Protein AF-A0A525BZK4-F1 (afdb_monomer)

Sequence (214 aa):
MDRSIHAVQAMNLQVRAGAEAKEETQMGIHEVGRSLSNLAETIKDFAGTAQSISSITETIQSITDQTDLLALNASIQAVGAGEAGRGFAVVANEIKKLARESTDASEQVVQLVESVGRDTQKAVGEAQRSEESTQQLSNELARSLSQTFDGIGEAVAEVTEKMNSVVLATDEQNQAMGKNAMAVESIAAISRVLRDQADHLTDTMGDFILNGKS

Radius of gyration: 51.97 Å; Cα contacts (8 Å, |Δi|>4): 99; chains: 1; bounding box: 113×25×157 Å

pLDDT: mean 90.54, std 6.6, range [47.25, 96.75]

Nearest PDB structures (foldseek):
  3g6b-assembly1_A  TM=7.974E-01  e=6.718E-06  Thermotoga maritima
  8c5v-assembly1_I  TM=8.058E-01  e=9.853E-06  Escherichia coli
  3ja6-assembly1_H  TM=4.808E-01  e=1.627E-07  Escherichia coli
  6h2e-assembly1_P-2  TM=6.098E-01  e=1.022E-01  Aeromonas hydrophila subsp. hydrophila AL09-71
  5xg2-assembly1_A  TM=3.387E-01  e=4.260E-02  Pyrococcus yayanosii CH1

Structure (mmCIF, N/CA/C/O backbone):
data_AF-A0A525BZK4-F1
#
_entry.id   AF-A0A525BZK4-F1
#
loop_
_atom_site.group_PDB
_atom_site.id
_atom_site.type_symbol
_atom_site.label_atom_id
_atom_site.label_alt_id
_atom_site.label_comp_id
_atom_site.label_asym_id
_atom_site.label_entity_id
_atom_site.label_seq_id
_atom_site.pdbx_PDB_ins_code
_atom_site.Cartn_x
_atom_site.Cartn_y
_atom_site.Cartn_z
_atom_site.occupancy
_atom_site.B_iso_or_equiv
_atom_site.auth_seq_id
_atom_site.auth_comp_id
_atom_site.auth_asym_id
_atom_site.auth_atom_id
_atom_site.pdbx_PDB_model_num
ATOM 1 N N . MET A 1 1 ? 34.780 0.633 -32.915 1.00 60.03 1 MET A N 1
ATOM 2 C CA . MET A 1 1 ? 34.459 -0.792 -32.702 1.00 60.03 1 MET A CA 1
ATOM 3 C C . MET A 1 1 ? 34.315 -1.112 -31.218 1.00 60.03 1 MET A C 1
ATOM 5 O O . MET A 1 1 ? 33.238 -1.518 -30.815 1.00 60.03 1 MET A O 1
ATOM 9 N N . ASP A 1 2 ? 35.313 -0.805 -30.388 1.00 69.12 2 ASP A N 1
ATOM 10 C CA . ASP A 1 2 ? 35.265 -1.032 -28.931 1.00 69.12 2 ASP A CA 1
ATOM 11 C C . ASP A 1 2 ? 34.068 -0.352 -28.222 1.00 69.12 2 ASP A C 1
ATOM 13 O O . ASP A 1 2 ? 33.271 -0.987 -27.536 1.00 69.12 2 ASP A O 1
ATOM 17 N N . ARG A 1 3 ? 33.823 0.931 -28.524 1.00 74.81 3 ARG A N 1
ATOM 18 C CA . ARG A 1 3 ? 32.670 1.687 -27.987 1.00 74.81 3 ARG A CA 1
ATOM 19 C C . ARG A 1 3 ? 31.300 1.085 -28.323 1.00 74.81 3 ARG A C 1
ATOM 21 O O . ARG A 1 3 ? 30.361 1.234 -27.551 1.00 74.81 3 ARG A O 1
ATOM 28 N N . SER A 1 4 ? 31.184 0.429 -29.472 1.00 76.06 4 SER A N 1
ATOM 29 C CA . SER A 1 4 ? 29.939 -0.153 -29.977 1.00 76.06 4 SER A CA 1
ATOM 30 C C . SER A 1 4 ? 29.559 -1.429 -29.226 1.00 76.06 4 SER A C 1
ATOM 32 O O . SER A 1 4 ? 28.403 -1.605 -28.856 1.00 76.06 4 SER A O 1
ATOM 34 N N . ILE A 1 5 ? 30.548 -2.281 -28.948 1.00 76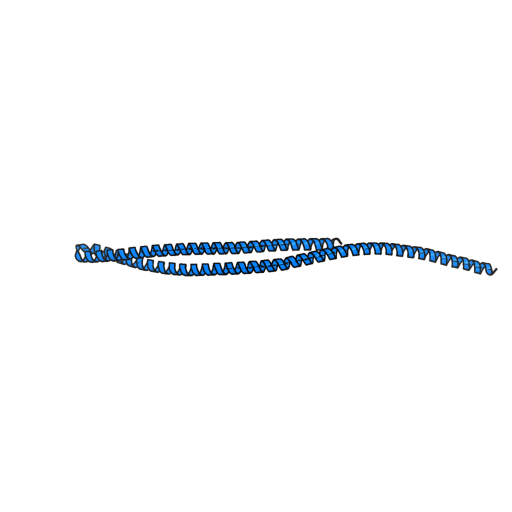.81 5 ILE A N 1
ATOM 35 C CA . ILE A 1 5 ? 30.381 -3.498 -28.145 1.00 76.81 5 ILE A CA 1
ATOM 36 C C . ILE A 1 5 ? 30.065 -3.125 -26.693 1.00 76.81 5 ILE A C 1
ATOM 38 O O . ILE A 1 5 ? 29.133 -3.673 -26.104 1.00 76.81 5 ILE A O 1
ATOM 42 N N . HIS A 1 6 ? 30.766 -2.129 -26.145 1.00 84.50 6 HIS A N 1
ATOM 43 C CA . HIS A 1 6 ? 30.482 -1.612 -24.808 1.00 84.50 6 HIS A CA 1
ATOM 44 C C . HIS A 1 6 ? 29.072 -1.021 -24.675 1.00 84.50 6 HIS A C 1
ATOM 46 O O . HIS A 1 6 ? 28.418 -1.252 -23.661 1.00 84.50 6 HIS A O 1
ATOM 52 N N . ALA A 1 7 ? 28.569 -0.313 -25.692 1.00 84.50 7 ALA A N 1
ATOM 53 C CA . ALA A 1 7 ? 27.204 0.219 -25.681 1.00 84.50 7 ALA A CA 1
ATOM 54 C C . ALA A 1 7 ? 26.142 -0.896 -25.642 1.00 84.50 7 ALA A C 1
ATOM 56 O O . ALA A 1 7 ? 25.203 -0.822 -24.852 1.00 84.50 7 ALA A O 1
ATOM 57 N N . VAL A 1 8 ? 26.318 -1.959 -26.434 1.00 86.12 8 VAL A N 1
ATOM 58 C CA . VAL A 1 8 ? 25.408 -3.119 -26.437 1.00 86.12 8 VAL A CA 1
ATOM 59 C C . VAL A 1 8 ? 25.466 -3.884 -25.111 1.00 86.12 8 VAL A C 1
ATOM 61 O O . VAL A 1 8 ? 24.429 -4.286 -24.582 1.00 86.12 8 VAL A O 1
ATOM 64 N N . GLN A 1 9 ? 26.656 -4.061 -24.529 1.00 86.62 9 GLN A N 1
ATOM 65 C CA . GLN A 1 9 ? 26.795 -4.663 -23.198 1.00 86.62 9 GLN A CA 1
ATOM 66 C C . GLN A 1 9 ? 26.105 -3.827 -22.115 1.00 86.62 9 GLN A C 1
ATOM 68 O O . GLN A 1 9 ? 25.383 -4.385 -21.291 1.00 86.62 9 GLN A O 1
ATOM 73 N N . ALA A 1 10 ? 26.279 -2.503 -22.141 1.00 89.38 10 ALA A N 1
ATOM 74 C CA . ALA A 1 10 ? 25.619 -1.593 -21.209 1.00 89.38 10 ALA A CA 1
ATOM 75 C C . ALA A 1 10 ? 24.089 -1.660 -21.337 1.00 89.38 10 ALA A C 1
ATOM 77 O O . ALA A 1 10 ? 23.397 -1.752 -20.327 1.00 89.38 10 ALA A O 1
ATOM 78 N N . MET A 1 11 ? 23.561 -1.706 -22.565 1.00 88.94 11 MET A N 1
ATOM 79 C CA . MET A 1 11 ? 22.129 -1.905 -22.806 1.00 88.94 11 MET A CA 1
ATOM 80 C C . MET A 1 11 ? 21.621 -3.216 -22.202 1.00 88.94 11 MET A C 1
ATOM 82 O O . MET A 1 11 ? 20.628 -3.205 -21.484 1.00 88.94 11 MET A O 1
ATOM 86 N N . ASN A 1 12 ? 22.315 -4.336 -22.425 1.00 86.50 12 ASN A N 1
ATOM 87 C CA . ASN A 1 12 ? 21.926 -5.630 -21.853 1.00 86.50 12 ASN A CA 1
ATOM 88 C C . ASN A 1 12 ? 21.934 -5.624 -20.313 1.00 86.50 12 ASN A C 1
ATOM 90 O O . ASN A 1 12 ? 21.048 -6.205 -19.688 1.00 86.50 12 ASN A O 1
ATOM 94 N N . LEU A 1 13 ? 22.908 -4.945 -19.698 1.00 90.38 13 LEU A N 1
ATOM 95 C CA . LEU A 1 13 ? 22.946 -4.716 -18.250 1.00 90.38 13 LEU A CA 1
ATOM 96 C C . LEU A 1 13 ? 21.733 -3.911 -17.770 1.00 90.38 13 LEU A C 1
ATOM 98 O O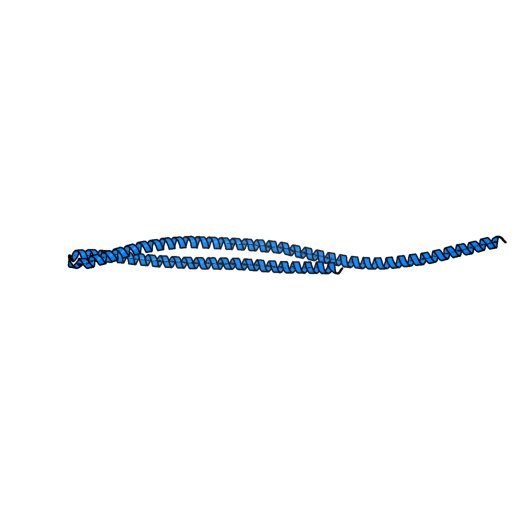 . LEU A 1 13 ? 21.104 -4.293 -16.787 1.00 90.38 13 LEU A O 1
ATOM 102 N N . GLN A 1 14 ? 21.368 -2.846 -18.487 1.00 88.38 14 GLN A N 1
ATOM 103 C CA . GLN A 1 14 ? 20.208 -2.016 -18.160 1.00 88.38 14 GLN A CA 1
ATOM 104 C C . GLN A 1 14 ? 18.894 -2.812 -18.225 1.00 88.38 14 GLN A C 1
ATOM 106 O O . GLN A 1 14 ? 18.042 -2.655 -17.353 1.00 88.38 14 GLN A O 1
ATOM 111 N N . VAL A 1 15 ? 18.736 -3.688 -19.226 1.00 88.44 15 VAL A N 1
ATOM 112 C CA . VAL A 1 15 ? 17.556 -4.563 -19.349 1.00 88.44 15 VAL A CA 1
ATOM 113 C C . VAL A 1 15 ? 17.458 -5.525 -18.170 1.00 88.44 15 VAL A C 1
ATOM 115 O O . VAL A 1 15 ? 16.384 -5.668 -17.591 1.00 88.44 15 VAL A O 1
ATOM 118 N N . ARG A 1 16 ? 18.575 -6.150 -17.775 1.00 87.31 16 ARG A N 1
ATOM 119 C CA . ARG A 1 16 ? 18.609 -7.049 -16.611 1.00 87.31 16 ARG A CA 1
ATOM 120 C C . ARG A 1 16 ? 18.261 -6.323 -15.316 1.00 87.31 16 ARG A C 1
ATOM 122 O O . ARG A 1 16 ? 17.391 -6.789 -14.592 1.00 87.31 16 ARG A O 1
ATOM 129 N N . ALA A 1 17 ? 18.862 -5.158 -15.080 1.00 89.44 17 ALA A N 1
ATOM 130 C CA . ALA A 1 17 ? 18.542 -4.331 -13.918 1.00 89.44 17 ALA A CA 1
ATOM 131 C C . ALA A 1 17 ? 17.059 -3.913 -13.902 1.00 89.44 17 ALA A C 1
ATOM 133 O O . ALA A 1 17 ? 16.426 -3.878 -12.853 1.00 89.44 17 ALA A O 1
ATOM 134 N N . GLY A 1 18 ? 16.481 -3.637 -15.074 1.00 87.88 18 GLY A N 1
ATOM 135 C CA . GLY A 1 18 ? 15.054 -3.362 -15.214 1.00 87.88 18 GLY A CA 1
ATOM 136 C C . GLY A 1 18 ? 14.158 -4.556 -14.869 1.00 87.88 18 GLY A C 1
ATOM 137 O O . GLY A 1 18 ? 13.139 -4.385 -14.200 1.00 87.88 18 GLY A O 1
ATOM 138 N N . ALA A 1 19 ? 14.552 -5.765 -15.276 1.00 85.62 19 ALA A N 1
ATOM 139 C CA . ALA A 1 19 ? 13.846 -6.996 -14.925 1.00 85.62 19 ALA A CA 1
ATOM 140 C C . ALA A 1 19 ? 13.898 -7.285 -13.414 1.00 85.62 19 ALA A C 1
ATOM 142 O O . ALA A 1 19 ? 12.874 -7.632 -12.830 1.00 85.62 19 ALA A O 1
ATOM 143 N N . GLU A 1 20 ? 15.050 -7.070 -12.774 1.00 89.38 20 GLU A N 1
ATOM 144 C CA . GLU A 1 20 ? 15.204 -7.183 -11.316 1.00 89.38 20 GLU A CA 1
ATOM 145 C C . GLU A 1 20 ? 14.333 -6.151 -10.580 1.00 89.38 20 GLU A C 1
ATOM 147 O O . GLU A 1 20 ? 13.575 -6.507 -9.680 1.00 89.38 20 GLU A O 1
ATOM 152 N N . ALA A 1 21 ? 14.349 -4.885 -11.015 1.00 87.69 21 ALA A N 1
ATOM 153 C CA . ALA A 1 21 ? 13.520 -3.831 -10.426 1.00 87.69 21 ALA A CA 1
ATOM 154 C C . ALA A 1 21 ? 12.010 -4.112 -10.567 1.00 87.69 21 ALA A C 1
ATOM 156 O O . ALA A 1 21 ? 11.220 -3.787 -9.675 1.00 87.69 21 ALA A O 1
ATOM 157 N N . LYS A 1 22 ? 11.591 -4.737 -11.679 1.00 86.25 22 LYS A N 1
ATOM 158 C CA . LYS A 1 22 ? 10.215 -5.220 -11.875 1.00 86.25 22 LYS A CA 1
ATOM 159 C C . LYS A 1 22 ? 9.854 -6.276 -10.828 1.00 86.25 22 LYS A C 1
ATOM 161 O O . LYS A 1 22 ? 8.790 -6.166 -10.222 1.00 86.25 22 LYS A O 1
ATOM 166 N N . GLU A 1 23 ? 10.712 -7.271 -10.621 1.00 86.94 23 GLU A N 1
ATOM 167 C CA . GLU A 1 23 ? 10.480 -8.349 -9.653 1.00 86.94 23 GLU A CA 1
ATOM 168 C C . GLU A 1 23 ? 10.422 -7.814 -8.213 1.00 86.94 23 GLU A C 1
ATOM 170 O O . GLU A 1 23 ? 9.481 -8.119 -7.478 1.00 86.94 23 GLU A O 1
ATOM 175 N N . GLU A 1 24 ? 11.342 -6.918 -7.844 1.00 89.81 24 GLU A N 1
ATOM 176 C CA . GLU A 1 24 ? 11.348 -6.247 -6.539 1.00 89.81 24 GLU A CA 1
ATOM 177 C C . GLU A 1 24 ? 10.057 -5.447 -6.303 1.00 89.81 24 GLU A C 1
ATOM 179 O O . GLU A 1 24 ? 9.435 -5.542 -5.243 1.00 89.81 24 GLU A O 1
ATOM 184 N N . THR A 1 25 ? 9.597 -4.709 -7.317 1.00 87.06 25 THR A N 1
ATOM 185 C CA . THR A 1 25 ? 8.346 -3.942 -7.237 1.00 87.06 25 THR A CA 1
ATOM 186 C C . THR A 1 25 ? 7.136 -4.862 -7.042 1.00 87.06 25 THR A C 1
ATOM 188 O O . THR A 1 25 ? 6.261 -4.570 -6.225 1.00 87.06 25 THR A O 1
ATOM 191 N N . GLN A 1 26 ? 7.081 -5.994 -7.752 1.00 84.50 26 GLN A N 1
ATOM 192 C CA . GLN A 1 26 ? 6.009 -6.982 -7.591 1.00 84.50 26 GLN A CA 1
ATOM 193 C C . GLN A 1 26 ? 6.003 -7.588 -6.184 1.00 84.50 26 GLN A C 1
ATOM 195 O O . GLN A 1 26 ? 4.944 -7.680 -5.560 1.00 84.50 26 GLN A O 1
ATOM 200 N N . MET A 1 27 ? 7.176 -7.944 -5.655 1.00 89.44 27 MET A N 1
ATOM 201 C CA . MET A 1 27 ? 7.314 -8.420 -4.279 1.00 89.44 27 MET A CA 1
ATOM 202 C C . MET A 1 27 ? 6.848 -7.375 -3.260 1.00 89.44 27 MET A C 1
ATOM 204 O O . MET A 1 27 ? 6.087 -7.708 -2.352 1.00 89.44 27 MET A O 1
ATOM 208 N N . GLY A 1 28 ? 7.249 -6.112 -3.432 1.00 89.94 28 GLY A N 1
ATOM 209 C CA . GLY A 1 28 ? 6.836 -5.017 -2.555 1.00 89.94 28 GLY A CA 1
ATOM 210 C C . GLY A 1 28 ? 5.316 -4.853 -2.498 1.00 89.94 28 GLY A C 1
ATOM 211 O O . GLY A 1 28 ? 4.750 -4.675 -1.422 1.00 89.94 28 GLY A O 1
ATOM 212 N N . ILE A 1 29 ? 4.628 -4.991 -3.634 1.00 87.44 29 ILE A N 1
ATOM 213 C CA . ILE A 1 29 ? 3.164 -4.905 -3.671 1.00 87.44 29 ILE A CA 1
ATOM 214 C C . ILE A 1 29 ? 2.501 -6.101 -2.976 1.00 87.44 29 ILE A C 1
ATOM 216 O O . ILE A 1 29 ? 1.518 -5.919 -2.253 1.00 87.44 29 ILE A O 1
ATOM 220 N N . HIS A 1 30 ? 3.034 -7.312 -3.149 1.00 86.25 30 HIS A N 1
ATOM 221 C CA . HIS A 1 30 ? 2.542 -8.482 -2.419 1.00 86.25 30 HIS A CA 1
ATOM 222 C C . HIS A 1 30 ? 2.677 -8.315 -0.900 1.00 86.25 30 HIS A C 1
ATOM 224 O O . HIS A 1 30 ? 1.760 -8.680 -0.162 1.00 86.25 30 HIS A O 1
ATOM 230 N N . GLU A 1 31 ? 3.773 -7.714 -0.436 1.00 91.62 31 GLU A N 1
ATOM 231 C CA . GLU A 1 31 ? 3.984 -7.435 0.986 1.00 91.62 31 GLU A CA 1
ATOM 232 C C . GLU A 1 31 ? 2.995 -6.391 1.527 1.00 91.62 31 GLU A C 1
ATOM 234 O O . GLU A 1 31 ? 2.454 -6.552 2.624 1.00 91.62 31 GLU A O 1
ATOM 239 N N . VAL A 1 32 ? 2.681 -5.353 0.740 1.00 91.00 32 VAL A N 1
ATOM 240 C CA . VAL A 1 32 ? 1.627 -4.382 1.085 1.00 91.00 32 VAL A CA 1
ATOM 241 C C . VAL A 1 32 ? 0.269 -5.073 1.217 1.00 91.00 32 VAL A C 1
ATOM 243 O O . VAL A 1 32 ? -0.432 -4.844 2.202 1.00 91.00 32 VAL A O 1
ATOM 246 N N . GLY A 1 33 ? -0.091 -5.956 0.278 1.00 88.12 33 GLY A N 1
ATOM 247 C CA . GLY A 1 33 ? -1.335 -6.731 0.356 1.00 88.12 33 GLY A CA 1
ATOM 248 C C . GLY A 1 33 ? -1.407 -7.588 1.624 1.00 88.12 33 GLY A C 1
ATOM 249 O O . GLY A 1 33 ? -2.398 -7.554 2.353 1.00 88.12 33 GLY A O 1
ATOM 250 N N . ARG A 1 34 ? -0.314 -8.284 1.961 1.00 90.19 34 ARG A N 1
ATOM 251 C CA . ARG A 1 34 ? -0.220 -9.077 3.195 1.00 90.19 34 ARG A CA 1
ATOM 252 C C . ARG A 1 34 ? -0.351 -8.216 4.454 1.00 90.19 34 ARG A C 1
ATOM 254 O O . ARG A 1 34 ? -1.033 -8.603 5.400 1.00 90.19 34 ARG A O 1
ATOM 261 N N . SER A 1 35 ? 0.274 -7.042 4.456 1.00 92.94 35 SER A N 1
ATOM 262 C CA . SER A 1 35 ? 0.215 -6.091 5.568 1.00 92.94 35 SER A CA 1
ATOM 263 C C . SER A 1 35 ? -1.204 -5.558 5.792 1.00 92.94 35 SER A C 1
ATOM 265 O O . SER A 1 35 ? -1.638 -5.442 6.937 1.00 92.94 35 SER A O 1
ATOM 267 N N . LEU A 1 36 ? -1.956 -5.299 4.716 1.00 90.56 36 LEU A N 1
ATOM 268 C CA . LEU A 1 36 ? -3.367 -4.903 4.787 1.00 90.56 36 LEU A CA 1
ATOM 269 C C . LEU A 1 36 ? -4.259 -6.024 5.335 1.00 90.56 36 LEU A C 1
ATOM 271 O O . LEU A 1 36 ? -5.099 -5.758 6.194 1.00 90.56 36 LEU A O 1
ATOM 275 N N . SER A 1 37 ? -4.035 -7.272 4.913 1.00 88.81 37 SER A N 1
ATOM 276 C CA . SER A 1 37 ? -4.749 -8.431 5.465 1.00 88.81 37 SER A CA 1
ATOM 277 C C . SER A 1 37 ? -4.500 -8.582 6.971 1.00 88.81 37 SER A C 1
ATOM 279 O O . SER A 1 37 ? -5.446 -8.744 7.741 1.00 88.81 37 SER A O 1
ATOM 281 N N . ASN A 1 38 ? -3.242 -8.479 7.415 1.00 92.81 38 ASN A N 1
ATOM 282 C CA . ASN A 1 38 ? -2.894 -8.553 8.840 1.00 92.81 38 ASN A CA 1
ATOM 283 C C . ASN A 1 38 ? -3.521 -7.401 9.646 1.00 92.81 38 ASN A C 1
ATOM 285 O O . ASN A 1 38 ? -3.969 -7.589 10.780 1.00 92.81 38 ASN A O 1
ATOM 289 N N . LEU A 1 39 ? -3.568 -6.197 9.065 1.00 91.88 39 LEU A N 1
ATOM 290 C CA . LEU A 1 39 ? -4.227 -5.044 9.674 1.00 91.88 39 LEU A CA 1
ATOM 291 C C . LEU A 1 39 ? -5.732 -5.295 9.841 1.00 91.88 39 LEU A C 1
ATOM 293 O O . LEU A 1 39 ? -6.273 -5.042 10.916 1.00 91.88 39 LEU A O 1
ATOM 297 N N . ALA A 1 40 ? -6.401 -5.831 8.818 1.00 89.88 40 ALA A N 1
ATOM 298 C CA . ALA A 1 40 ? -7.823 -6.163 8.883 1.00 89.88 40 ALA A CA 1
ATOM 299 C C . ALA A 1 40 ? -8.128 -7.208 9.974 1.00 89.88 40 ALA A C 1
ATOM 301 O O . ALA A 1 40 ? -9.115 -7.066 10.698 1.00 89.88 40 ALA A O 1
ATOM 302 N N . GLU A 1 41 ? -7.268 -8.218 10.135 1.00 91.81 41 GLU A N 1
ATOM 303 C CA . GLU A 1 41 ? -7.381 -9.217 11.207 1.00 91.81 41 GLU A CA 1
ATOM 304 C C . GLU A 1 41 ? -7.199 -8.588 12.596 1.00 91.81 41 GLU A C 1
ATOM 306 O O . GLU A 1 41 ? -8.048 -8.762 13.468 1.00 91.81 41 GLU A O 1
ATOM 311 N N . THR A 1 42 ? -6.177 -7.748 12.772 1.00 93.94 42 THR A N 1
ATOM 312 C CA . THR A 1 42 ? -5.930 -7.032 14.038 1.00 93.94 42 THR A CA 1
ATOM 313 C C . THR A 1 42 ? -7.121 -6.152 14.440 1.00 93.94 42 THR A C 1
ATOM 315 O O . THR A 1 42 ? -7.528 -6.118 15.602 1.00 93.94 42 THR A O 1
ATOM 318 N N . ILE A 1 43 ? -7.716 -5.447 13.474 1.00 92.00 43 ILE A N 1
ATOM 319 C CA . ILE A 1 43 ? -8.906 -4.612 13.693 1.00 92.00 43 ILE A CA 1
ATOM 320 C C . ILE A 1 43 ? -10.112 -5.486 14.077 1.00 92.00 43 ILE A C 1
ATOM 322 O O . ILE A 1 43 ? -10.905 -5.112 14.942 1.00 92.00 43 ILE A O 1
ATOM 326 N N . LYS A 1 44 ? -10.252 -6.673 13.481 1.00 89.62 44 LYS A N 1
ATOM 327 C CA . LYS A 1 44 ? -11.319 -7.621 13.821 1.00 89.62 44 LYS A CA 1
ATOM 328 C C . LYS A 1 44 ? -11.180 -8.161 15.248 1.00 89.62 44 LYS A C 1
ATOM 330 O O . LYS A 1 44 ? -12.181 -8.228 15.963 1.00 89.62 44 LYS A O 1
ATOM 335 N N . ASP A 1 45 ? -9.969 -8.483 15.686 1.00 92.69 45 ASP A N 1
ATOM 336 C CA . ASP A 1 45 ? -9.704 -8.912 17.066 1.00 92.69 45 ASP A CA 1
ATOM 337 C C . ASP A 1 45 ? -9.997 -7.790 18.071 1.00 92.69 45 ASP A C 1
ATOM 339 O O . ASP A 1 45 ? -10.584 -8.013 19.139 1.00 92.69 45 ASP A O 1
ATOM 343 N N . PHE A 1 46 ? -9.667 -6.552 17.701 1.00 91.56 46 PHE A N 1
ATOM 344 C CA . PHE A 1 46 ? -10.021 -5.375 18.482 1.00 91.56 46 PHE A CA 1
ATOM 345 C C . PHE A 1 46 ? -11.545 -5.200 18.608 1.00 91.56 46 PHE A C 1
ATOM 347 O O . PHE A 1 46 ? -12.037 -4.932 19.706 1.00 91.56 46 PHE A O 1
ATOM 354 N N . ALA A 1 47 ? -12.314 -5.463 17.542 1.00 89.50 47 ALA A N 1
ATOM 355 C CA . ALA A 1 47 ? -13.780 -5.486 17.600 1.00 89.50 47 ALA A CA 1
ATOM 356 C C . ALA A 1 47 ? -14.306 -6.532 18.601 1.00 89.50 47 ALA A C 1
ATOM 358 O O . ALA A 1 47 ? -15.218 -6.249 19.379 1.00 89.50 47 ALA A O 1
ATOM 359 N N . GLY A 1 48 ? -13.714 -7.732 18.617 1.00 91.31 48 GLY A N 1
ATOM 360 C CA . GLY A 1 48 ? -14.070 -8.782 19.578 1.00 91.31 48 GLY A CA 1
ATOM 361 C C . GLY A 1 48 ? -13.767 -8.388 21.029 1.00 91.31 48 GLY A C 1
ATOM 362 O O . GLY A 1 48 ? -14.553 -8.661 21.941 1.00 91.31 48 GLY A O 1
ATOM 363 N N . THR A 1 49 ? -12.661 -7.674 21.242 1.00 92.69 49 THR A N 1
ATOM 364 C CA . THR A 1 49 ? -12.296 -7.126 22.556 1.00 92.69 49 THR A CA 1
ATOM 365 C C . THR A 1 49 ? -13.299 -6.065 23.007 1.00 92.69 49 THR A C 1
ATOM 367 O O . THR A 1 49 ? -13.768 -6.113 24.143 1.00 92.69 49 THR A O 1
ATOM 370 N N . ALA A 1 50 ? -13.699 -5.154 22.115 1.00 91.75 50 ALA A N 1
ATOM 371 C CA . ALA A 1 50 ? -14.726 -4.152 22.398 1.00 91.75 50 ALA A CA 1
ATOM 372 C C . ALA A 1 50 ? -16.067 -4.801 22.793 1.00 91.75 50 ALA A C 1
ATOM 374 O O . ALA A 1 50 ? -16.676 -4.399 23.784 1.00 91.75 50 ALA A O 1
ATOM 375 N N . GLN A 1 51 ? -16.480 -5.870 22.102 1.00 90.75 51 GLN A N 1
ATOM 376 C CA . GLN A 1 51 ? -17.685 -6.625 22.463 1.00 90.75 51 GLN A CA 1
ATOM 377 C C . GLN A 1 51 ? -17.587 -7.243 23.866 1.00 90.75 51 GLN A C 1
ATOM 379 O O . GLN A 1 51 ? -18.557 -7.237 24.620 1.00 90.75 51 GLN A O 1
ATOM 384 N N . SER A 1 52 ? -16.405 -7.739 24.237 1.00 94.44 52 SER A N 1
ATOM 385 C CA . SER A 1 52 ? -16.163 -8.307 25.568 1.00 94.44 52 SER A CA 1
ATOM 386 C C . SER A 1 52 ? -16.262 -7.241 26.663 1.00 94.44 52 SER A C 1
ATOM 388 O O . SER A 1 52 ? -16.837 -7.500 27.720 1.00 94.44 52 SER A O 1
ATOM 390 N N . ILE A 1 53 ? -15.759 -6.028 26.400 1.00 94.19 53 ILE A N 1
ATOM 391 C CA . ILE A 1 53 ? -15.910 -4.884 27.309 1.00 94.19 53 ILE A CA 1
ATOM 392 C C . ILE A 1 53 ? -17.393 -4.541 27.475 1.00 94.19 53 ILE A C 1
ATOM 394 O O . ILE A 1 53 ? -17.844 -4.416 28.607 1.00 94.19 53 ILE A O 1
ATOM 398 N N . SER A 1 54 ? -18.161 -4.471 26.382 1.00 92.94 54 SER A N 1
ATOM 399 C CA . SER A 1 54 ? -19.607 -4.205 26.432 1.00 92.94 54 SER A CA 1
ATOM 400 C C . SER A 1 54 ? -20.346 -5.192 27.347 1.00 92.94 54 SER A C 1
ATOM 402 O O . SER A 1 54 ? -21.071 -4.756 28.239 1.00 92.94 54 SER A O 1
ATOM 404 N N . SER A 1 55 ? -20.090 -6.500 27.229 1.00 94.38 55 SER A N 1
ATOM 405 C CA . SER A 1 55 ? -20.712 -7.511 28.102 1.00 94.38 55 SER A CA 1
ATOM 406 C C . SER A 1 55 ? -20.298 -7.394 29.578 1.00 94.38 55 SER A C 1
ATOM 408 O O . SER A 1 55 ? -21.101 -7.650 30.481 1.00 94.38 55 SER A O 1
ATOM 410 N N . ILE A 1 56 ? -19.053 -6.994 29.856 1.00 95.44 56 ILE A N 1
ATOM 411 C CA . ILE A 1 56 ? -18.605 -6.718 31.230 1.00 95.44 56 ILE A CA 1
ATOM 412 C C . ILE A 1 56 ? -19.341 -5.495 31.782 1.00 95.44 56 ILE A C 1
ATOM 414 O O . ILE A 1 56 ? -19.815 -5.531 32.916 1.00 95.44 56 ILE A O 1
ATOM 418 N N . THR A 1 57 ? -19.481 -4.434 30.989 1.00 95.06 57 THR A N 1
ATOM 419 C CA . THR A 1 57 ? -20.184 -3.213 31.393 1.00 95.06 57 THR A CA 1
ATOM 420 C C . THR A 1 57 ? -21.670 -3.465 31.654 1.00 95.06 57 THR A C 1
ATOM 422 O O . THR A 1 57 ? -22.188 -2.984 32.657 1.00 95.06 57 THR A O 1
ATOM 425 N N . GLU A 1 58 ? -22.339 -4.297 30.849 1.00 93.31 58 GLU A N 1
ATOM 426 C CA . GLU A 1 58 ? -23.712 -4.759 31.121 1.00 93.31 58 GLU A CA 1
ATOM 427 C C . GLU A 1 58 ? -23.816 -5.519 32.454 1.00 93.31 58 GLU A C 1
ATOM 429 O O . GLU A 1 58 ? -24.772 -5.350 33.214 1.00 93.31 58 GLU A O 1
ATOM 434 N N . THR A 1 59 ? -22.810 -6.334 32.780 1.00 96.31 59 THR A N 1
ATOM 435 C CA . THR A 1 59 ? -22.760 -7.043 34.067 1.00 96.31 59 THR A CA 1
ATOM 436 C C . THR A 1 59 ? -22.591 -6.065 35.231 1.00 96.31 59 THR A C 1
ATOM 438 O O . THR A 1 59 ? -23.274 -6.202 36.246 1.00 96.31 59 THR A O 1
ATOM 441 N N . ILE A 1 60 ? -21.721 -5.058 35.089 1.00 94.75 60 ILE A N 1
ATOM 442 C CA . ILE A 1 60 ? -21.537 -3.998 36.092 1.00 94.75 60 ILE A CA 1
ATOM 443 C C . ILE A 1 60 ? -22.850 -3.243 36.306 1.00 94.75 60 ILE A C 1
ATOM 445 O O . ILE A 1 60 ? -23.250 -3.080 37.454 1.00 94.75 60 ILE A O 1
ATOM 449 N N . GLN A 1 61 ? -23.546 -2.878 35.226 1.00 94.12 61 GLN A N 1
ATOM 450 C CA . GLN A 1 61 ? -24.854 -2.224 35.274 1.00 94.12 61 GLN A CA 1
ATOM 451 C C . GLN A 1 61 ? -25.879 -3.056 36.061 1.00 94.12 61 GLN A C 1
ATOM 453 O O . GLN A 1 61 ? -26.560 -2.557 36.953 1.00 94.12 61 GLN A O 1
ATOM 458 N N . SER A 1 62 ? -25.939 -4.368 35.810 1.00 95.75 62 SER A N 1
ATOM 459 C CA . SER A 1 62 ? -26.820 -5.253 36.578 1.00 95.75 62 SER A CA 1
ATOM 460 C C . SER A 1 62 ? -26.442 -5.322 38.065 1.00 95.75 62 SER A C 1
ATOM 462 O O . SER A 1 62 ? -27.330 -5.488 38.905 1.00 95.75 62 SER A O 1
ATOM 464 N N . ILE A 1 63 ? -25.153 -5.244 38.408 1.00 95.62 63 ILE A N 1
ATOM 465 C CA . ILE A 1 63 ? -24.681 -5.247 39.801 1.00 95.62 63 ILE A CA 1
ATOM 466 C C . ILE A 1 63 ? -25.013 -3.915 40.481 1.00 95.62 63 ILE A C 1
ATOM 468 O O . ILE A 1 63 ? -25.446 -3.915 41.638 1.00 95.62 63 ILE A O 1
ATOM 472 N N . THR A 1 64 ? -24.837 -2.784 39.795 1.00 95.25 64 THR A N 1
ATOM 473 C CA . THR A 1 64 ? -25.155 -1.457 40.337 1.00 95.25 64 THR A CA 1
ATOM 474 C C . THR A 1 64 ? -26.651 -1.294 40.552 1.00 95.25 64 THR A C 1
ATOM 476 O O . THR A 1 64 ? -27.043 -0.830 41.621 1.00 95.25 64 THR A O 1
ATOM 479 N N . ASP A 1 65 ? -27.489 -1.790 39.641 1.00 94.25 65 ASP A N 1
ATOM 480 C CA . ASP A 1 65 ? -28.949 -1.784 39.796 1.00 94.25 65 ASP A CA 1
ATOM 481 C C . ASP A 1 65 ? -29.403 -2.631 41.001 1.00 94.25 65 ASP A C 1
ATOM 483 O O . ASP A 1 65 ? -30.234 -2.203 41.808 1.00 94.25 65 ASP A O 1
ATOM 487 N N . GLN A 1 66 ? -28.817 -3.820 41.194 1.00 96.38 66 GLN A N 1
ATOM 488 C CA . GLN A 1 66 ? -29.073 -4.637 42.389 1.00 96.38 66 GLN A CA 1
ATOM 489 C C . GLN A 1 66 ? -28.592 -3.948 43.672 1.00 96.38 66 GLN A C 1
ATOM 491 O O . GLN A 1 66 ? -29.252 -4.033 44.710 1.00 96.38 66 GLN A O 1
ATOM 496 N N . THR A 1 67 ? -27.460 -3.247 43.607 1.00 95.94 67 THR A N 1
ATOM 497 C CA . THR A 1 67 ? -26.901 -2.501 44.739 1.00 95.94 67 THR A CA 1
ATOM 498 C C . THR A 1 67 ? -27.779 -1.301 45.105 1.00 95.94 67 THR A C 1
ATOM 500 O O . THR A 1 67 ? -28.030 -1.087 46.291 1.00 95.94 67 THR A O 1
ATOM 503 N N . ASP A 1 68 ? -28.316 -0.569 44.123 1.00 94.50 68 ASP A N 1
ATOM 504 C CA . ASP A 1 68 ? -29.278 0.525 44.338 1.00 94.50 68 ASP A CA 1
ATOM 505 C C . ASP A 1 68 ? -30.564 0.005 45.000 1.00 94.50 68 ASP A C 1
ATOM 507 O O . ASP A 1 68 ? -31.051 0.596 45.968 1.00 94.50 68 ASP A O 1
ATOM 511 N N . LEU A 1 69 ? -31.068 -1.155 44.561 1.00 95.38 69 LEU A N 1
ATOM 512 C CA . LEU A 1 69 ? -32.225 -1.817 45.176 1.00 95.38 69 LEU A CA 1
ATOM 513 C C . LEU A 1 69 ? -31.951 -2.276 46.617 1.00 95.38 69 LEU A C 1
ATOM 515 O O . LEU A 1 69 ? -32.795 -2.089 47.498 1.00 95.38 69 LEU A O 1
ATOM 519 N N . LEU A 1 70 ? -30.777 -2.851 46.890 1.00 95.31 70 LEU A N 1
ATOM 520 C CA . LEU A 1 70 ? -30.370 -3.235 48.246 1.00 95.31 70 LEU A CA 1
ATOM 521 C C . LEU A 1 70 ? -30.244 -2.012 49.161 1.00 95.31 70 LEU A C 1
ATOM 523 O O . LEU A 1 70 ? -30.742 -2.034 50.290 1.00 95.31 70 LEU A O 1
ATOM 527 N N . ALA A 1 71 ? -29.639 -0.933 48.666 1.00 95.12 71 ALA A N 1
ATOM 528 C CA . ALA A 1 71 ? -29.513 0.330 49.382 1.00 95.12 71 ALA A CA 1
ATOM 529 C C . ALA A 1 71 ? -30.882 0.964 49.665 1.00 95.12 71 ALA A C 1
ATOM 531 O O . ALA A 1 71 ? -31.131 1.438 50.773 1.00 95.12 71 ALA A O 1
ATOM 532 N N . LEU A 1 72 ? -31.810 0.909 48.706 1.00 92.88 72 LEU A N 1
ATOM 533 C CA . LEU A 1 72 ? -33.187 1.360 48.893 1.00 92.88 72 LEU A CA 1
ATOM 534 C C . LEU A 1 72 ? -33.891 0.576 50.008 1.00 92.88 72 LEU A C 1
ATOM 536 O O . LEU A 1 72 ? -34.491 1.183 50.897 1.00 92.88 72 LEU A O 1
ATOM 540 N N . ASN A 1 73 ? -33.783 -0.754 49.995 1.00 93.31 73 ASN A N 1
ATOM 541 C CA . ASN A 1 73 ? -34.362 -1.608 51.033 1.00 93.31 73 ASN A CA 1
ATOM 542 C C . ASN A 1 73 ? -33.763 -1.310 52.417 1.00 93.31 73 ASN A C 1
ATOM 544 O O . ASN A 1 73 ? -34.499 -1.240 53.405 1.00 93.31 73 ASN A O 1
ATOM 548 N N . ALA A 1 74 ? -32.449 -1.075 52.490 1.00 93.00 74 ALA A N 1
ATOM 549 C CA . ALA A 1 74 ? -31.768 -0.689 53.724 1.00 93.00 74 ALA A CA 1
ATOM 550 C C . ALA A 1 74 ? -32.234 0.684 54.240 1.00 93.00 74 ALA A C 1
ATOM 552 O O . ALA A 1 74 ? -32.524 0.819 55.430 1.00 93.00 74 ALA A O 1
ATOM 553 N N . SER A 1 75 ? -32.391 1.681 53.360 1.00 92.06 75 SER A N 1
ATOM 554 C CA . SER A 1 75 ? -32.941 2.995 53.725 1.00 92.06 75 SER A CA 1
ATOM 555 C C . SER A 1 75 ? -34.371 2.888 54.266 1.00 92.06 75 SER A C 1
ATOM 557 O O . SER A 1 75 ? -34.699 3.544 55.254 1.00 92.06 75 SER A O 1
ATOM 559 N N . ILE A 1 76 ? -35.216 2.034 53.675 1.00 89.25 76 ILE A N 1
ATOM 560 C CA . ILE A 1 76 ? -36.587 1.795 54.156 1.00 89.25 76 ILE A CA 1
ATOM 561 C C . ILE A 1 76 ? -36.574 1.148 55.550 1.00 89.25 76 ILE A C 1
ATOM 563 O O . ILE A 1 76 ? -37.287 1.607 56.445 1.00 89.25 76 ILE A O 1
ATOM 567 N N . GLN A 1 77 ? -35.746 0.119 55.776 1.00 91.50 77 GLN A N 1
ATOM 568 C CA . GLN A 1 77 ? -35.641 -0.508 57.100 1.00 91.50 77 GLN A CA 1
ATOM 569 C C . GLN A 1 77 ? -35.087 0.444 58.165 1.00 91.50 77 GLN A C 1
ATOM 571 O O . GLN A 1 77 ? -35.550 0.422 59.306 1.00 91.50 77 GLN A O 1
ATOM 576 N N . ALA A 1 78 ? -34.144 1.314 57.799 1.00 91.62 78 ALA A N 1
ATOM 577 C CA . ALA A 1 78 ? -33.587 2.307 58.707 1.00 91.62 78 ALA A CA 1
ATOM 578 C C . ALA A 1 78 ? -34.648 3.306 59.208 1.00 91.62 78 ALA A C 1
ATOM 580 O O . ALA A 1 78 ? -34.630 3.670 60.383 1.00 91.62 78 ALA A O 1
ATOM 581 N N . VAL A 1 79 ? -35.615 3.689 58.362 1.00 88.38 79 VAL A N 1
ATOM 582 C CA . VAL A 1 79 ? -36.784 4.492 58.775 1.00 88.38 79 VAL A CA 1
ATOM 583 C C . VAL A 1 79 ? -37.654 3.727 59.777 1.00 88.38 79 VAL A C 1
ATOM 585 O O . VAL A 1 79 ? -38.102 4.303 60.768 1.00 88.38 79 VAL A O 1
ATOM 588 N N . GLY A 1 80 ? -37.850 2.422 59.563 1.00 85.69 80 GLY A N 1
ATOM 589 C CA . GLY A 1 80 ? -38.621 1.557 60.464 1.00 85.69 80 GLY A CA 1
ATOM 590 C C . GLY A 1 80 ? -38.007 1.387 61.861 1.00 85.69 80 GLY A C 1
ATOM 591 O O . GLY A 1 80 ? -38.739 1.183 62.826 1.00 85.69 80 GLY A O 1
ATOM 592 N N . ALA A 1 81 ? -36.683 1.517 61.991 1.00 89.81 81 ALA A N 1
ATOM 593 C CA . ALA A 1 81 ? -35.959 1.410 63.263 1.00 89.81 81 ALA A CA 1
ATOM 594 C C . ALA A 1 81 ? -35.930 2.716 64.093 1.00 89.81 81 ALA A C 1
ATOM 596 O O . ALA A 1 81 ? -35.383 2.731 65.199 1.00 89.81 81 ALA A O 1
ATOM 597 N N . GLY A 1 82 ? -36.501 3.817 63.589 1.00 86.81 82 GLY A N 1
ATOM 598 C CA . GLY A 1 82 ? -36.560 5.098 64.299 1.00 86.81 82 GLY A CA 1
ATOM 599 C C . GLY A 1 82 ? -35.174 5.688 64.601 1.00 86.81 82 GLY A C 1
ATOM 600 O O . GLY A 1 82 ? -34.302 5.735 63.736 1.00 86.81 82 GLY A O 1
ATOM 601 N N . GLU A 1 83 ? -34.948 6.146 65.838 1.00 86.19 83 GLU A N 1
ATOM 602 C CA . GLU A 1 83 ? -33.667 6.746 66.261 1.00 86.19 83 GLU A CA 1
ATOM 603 C C . GLU A 1 83 ? -32.475 5.779 66.135 1.00 86.19 83 GLU A C 1
ATOM 605 O O . GLU A 1 83 ? -31.382 6.206 65.765 1.00 86.19 83 GLU A O 1
ATOM 610 N N . ALA A 1 84 ? -32.682 4.474 66.353 1.00 86.31 84 ALA A N 1
ATOM 611 C CA . ALA A 1 84 ? -31.623 3.466 66.247 1.00 86.31 84 ALA A CA 1
ATOM 612 C C . ALA A 1 84 ? -31.138 3.251 64.797 1.00 86.31 84 ALA A C 1
ATOM 614 O O . ALA A 1 84 ? -30.016 2.796 64.580 1.00 86.31 84 ALA A O 1
ATOM 615 N N . GLY A 1 85 ? -31.959 3.601 63.799 1.00 89.94 85 GLY A N 1
ATOM 616 C CA . GLY A 1 85 ? -31.659 3.435 62.375 1.00 89.94 85 GLY A CA 1
ATOM 617 C C . GLY A 1 85 ? -30.929 4.612 61.724 1.00 89.94 85 GLY A C 1
ATOM 618 O O . GLY A 1 85 ? -30.497 4.491 60.579 1.00 89.94 85 GLY A O 1
ATOM 619 N N . ARG A 1 86 ? -30.744 5.744 62.420 1.00 88.31 86 ARG A N 1
ATOM 620 C CA . ARG A 1 86 ? -30.190 6.982 61.831 1.00 88.31 86 ARG A CA 1
ATOM 621 C C . ARG A 1 86 ? -28.828 6.794 61.156 1.00 88.31 86 ARG A C 1
ATOM 623 O O . ARG A 1 86 ? -28.640 7.270 60.042 1.00 88.31 86 ARG A O 1
ATOM 630 N N . GLY A 1 87 ? -27.897 6.086 61.799 1.00 89.69 87 GLY A N 1
ATOM 631 C CA . GLY A 1 87 ? -26.578 5.802 61.217 1.00 89.69 87 GLY A CA 1
ATOM 632 C C . GLY A 1 87 ? -26.658 4.891 59.987 1.00 89.69 87 GLY A C 1
ATOM 633 O O . GLY A 1 87 ? -25.998 5.145 58.983 1.00 89.69 87 GLY A O 1
ATOM 634 N N . PHE A 1 88 ? -27.536 3.885 60.030 1.00 91.62 88 PHE A N 1
ATOM 635 C CA . PHE A 1 88 ? -27.788 2.978 58.907 1.00 91.62 88 PHE A CA 1
ATOM 636 C C . PHE A 1 88 ? -28.409 3.700 57.703 1.00 91.62 88 PHE A C 1
ATOM 638 O O . PHE A 1 88 ? -28.029 3.424 56.568 1.00 91.62 88 PHE A O 1
ATOM 645 N N . ALA A 1 89 ? -29.307 4.664 57.936 1.00 92.50 89 ALA A N 1
ATOM 646 C CA . ALA A 1 89 ? -29.914 5.473 56.878 1.00 92.50 89 ALA A CA 1
ATOM 647 C C . ALA A 1 89 ? -28.877 6.315 56.114 1.00 92.50 89 ALA A C 1
ATOM 649 O O . ALA A 1 89 ? -28.978 6.463 54.897 1.00 92.50 89 ALA A O 1
ATOM 650 N N . VAL A 1 90 ? -27.870 6.857 56.812 1.00 93.31 90 VAL A N 1
ATOM 651 C CA . VAL A 1 90 ? -26.781 7.621 56.177 1.00 93.31 90 VAL A CA 1
ATOM 652 C C . VAL A 1 90 ? -25.947 6.713 55.276 1.00 93.31 90 VAL A C 1
ATOM 654 O O . VAL A 1 90 ? -25.718 7.053 54.119 1.00 93.31 90 VAL A O 1
ATOM 657 N N . VAL A 1 91 ? -25.556 5.536 55.774 1.00 94.81 91 VAL A N 1
ATOM 658 C CA . VAL A 1 91 ? -24.781 4.558 54.993 1.00 94.81 91 VAL A CA 1
ATOM 659 C C . VAL A 1 91 ? -25.566 4.081 53.769 1.00 94.81 91 VAL A C 1
ATOM 661 O O . VAL A 1 91 ? -25.022 4.046 52.670 1.00 94.81 91 VAL A O 1
ATOM 664 N N . ALA A 1 92 ? -26.853 3.765 53.928 1.00 95.38 92 ALA A N 1
ATOM 665 C CA . ALA A 1 92 ? -27.699 3.320 52.826 1.00 95.38 92 ALA A CA 1
ATOM 666 C C . ALA A 1 92 ? -27.847 4.393 51.731 1.00 95.38 92 ALA A C 1
ATOM 668 O O . ALA A 1 92 ? -27.758 4.077 50.547 1.00 95.38 92 ALA A O 1
ATOM 669 N N . ASN A 1 93 ? -27.989 5.670 52.102 1.00 94.25 93 ASN A N 1
ATOM 670 C CA . ASN A 1 93 ? -28.022 6.763 51.127 1.00 94.25 93 ASN A CA 1
ATOM 671 C C . ASN A 1 93 ? -26.682 6.957 50.396 1.00 94.25 93 ASN A C 1
ATOM 673 O O . ASN A 1 93 ? -26.699 7.255 49.202 1.00 94.25 93 ASN A O 1
ATOM 677 N N . GLU A 1 94 ? -25.543 6.757 51.064 1.00 96.31 94 GLU A N 1
ATOM 678 C CA . GLU A 1 94 ? -24.227 6.848 50.415 1.00 96.31 94 GLU A CA 1
ATOM 679 C C . GLU A 1 94 ? -24.003 5.698 49.424 1.00 96.31 94 GLU A C 1
ATOM 681 O O . GLU A 1 94 ? -23.578 5.931 48.295 1.00 96.31 94 GLU A O 1
ATOM 686 N N . ILE A 1 95 ? -24.381 4.465 49.789 1.00 96.44 95 ILE A N 1
ATOM 687 C CA . ILE A 1 95 ? -24.345 3.316 48.866 1.00 96.44 95 ILE A CA 1
ATOM 688 C C . ILE A 1 95 ? -25.231 3.593 47.648 1.00 96.44 95 ILE A C 1
ATOM 690 O O . ILE A 1 95 ? -24.822 3.346 46.518 1.00 96.44 95 ILE A O 1
ATOM 694 N N . LYS A 1 96 ? -26.424 4.156 47.866 1.00 94.56 96 LYS A N 1
ATOM 695 C CA . LYS A 1 96 ? -27.344 4.530 46.789 1.00 94.56 96 LYS A CA 1
ATOM 696 C C . LYS A 1 96 ? -26.733 5.562 45.836 1.00 94.56 96 LYS A C 1
ATOM 698 O O . LYS A 1 96 ? -26.870 5.455 44.620 1.00 94.56 96 LYS A O 1
ATOM 703 N N . LYS A 1 97 ? -26.047 6.569 46.385 1.00 95.69 97 LYS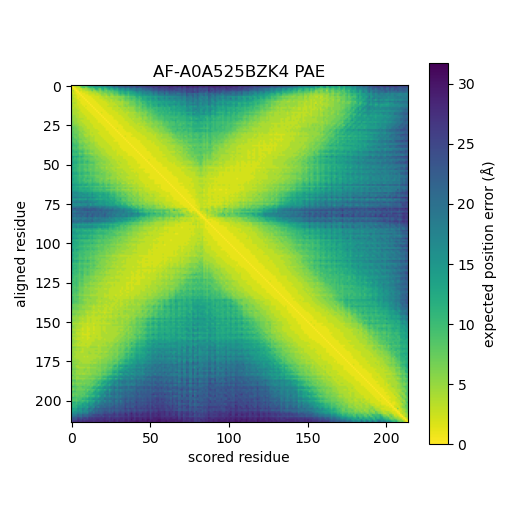 A N 1
ATOM 704 C CA . LYS A 1 97 ? -25.335 7.585 45.602 1.00 95.69 97 LYS A CA 1
ATOM 705 C C . LYS A 1 97 ? -24.224 6.953 44.758 1.00 95.69 97 LYS A C 1
ATOM 707 O O . LYS A 1 97 ? -24.186 7.197 43.557 1.00 95.69 97 LYS A O 1
ATOM 712 N N . LEU A 1 98 ? -23.396 6.097 45.359 1.00 96.06 98 LEU A N 1
ATOM 713 C CA . LEU A 1 98 ? -22.319 5.383 44.664 1.00 96.06 98 LEU A CA 1
ATOM 714 C C . LEU A 1 98 ? -22.845 4.445 43.569 1.00 96.06 98 LEU A C 1
ATOM 716 O O . LEU A 1 98 ? -22.260 4.381 42.492 1.00 96.06 98 LEU A O 1
ATOM 720 N N . ALA A 1 99 ? -23.960 3.748 43.812 1.00 95.62 99 ALA A N 1
ATOM 721 C CA . ALA A 1 99 ? -24.586 2.882 42.815 1.00 95.62 99 ALA A CA 1
ATOM 722 C C . ALA A 1 99 ? -25.022 3.676 41.573 1.00 95.62 99 ALA A C 1
ATOM 724 O O . ALA A 1 99 ? -24.727 3.263 40.455 1.00 95.62 99 ALA A O 1
ATOM 725 N N . ARG A 1 100 ? -25.641 4.850 41.763 1.00 94.00 100 ARG A N 1
ATOM 726 C CA . ARG A 1 100 ? -26.032 5.744 40.659 1.00 94.00 100 ARG A CA 1
ATOM 727 C C . ARG A 1 100 ? -24.836 6.303 39.900 1.00 94.00 100 ARG A C 1
ATOM 729 O O . ARG A 1 100 ? -24.820 6.229 38.681 1.00 94.00 100 ARG A O 1
ATOM 736 N N . GLU A 1 101 ? -23.820 6.792 40.609 1.00 96.06 101 GLU A N 1
ATOM 737 C CA . GLU A 1 101 ? -22.580 7.269 39.978 1.00 96.06 101 GLU A CA 1
ATOM 738 C C . GLU A 1 101 ? -21.902 6.159 39.154 1.00 96.06 101 GLU A C 1
ATOM 740 O O . GLU A 1 101 ? -21.381 6.413 38.069 1.00 96.06 101 GLU A O 1
ATOM 745 N N . SER A 1 102 ? -21.944 4.914 39.638 1.00 95.56 102 SER A N 1
ATOM 746 C CA . SER A 1 102 ? -21.393 3.759 38.929 1.00 95.56 102 SER A CA 1
ATOM 747 C C . SER A 1 102 ? -22.232 3.348 37.711 1.00 95.56 102 SER A C 1
ATOM 749 O O . SER A 1 102 ? -21.661 2.909 36.712 1.00 95.56 102 SER A O 1
ATOM 751 N N . THR A 1 103 ? -23.557 3.500 37.770 1.00 94.31 103 THR A N 1
ATOM 752 C CA . THR A 1 103 ? -24.459 3.344 36.617 1.00 94.31 103 THR A CA 1
ATOM 753 C C . THR A 1 103 ? -24.148 4.391 35.547 1.00 94.31 103 THR A C 1
ATOM 755 O O . THR A 1 103 ? -23.850 4.024 34.413 1.00 94.31 103 THR A O 1
ATOM 758 N N . ASP A 1 104 ? -24.088 5.674 35.912 1.00 94.88 104 ASP A N 1
ATOM 759 C CA . ASP A 1 104 ? -23.79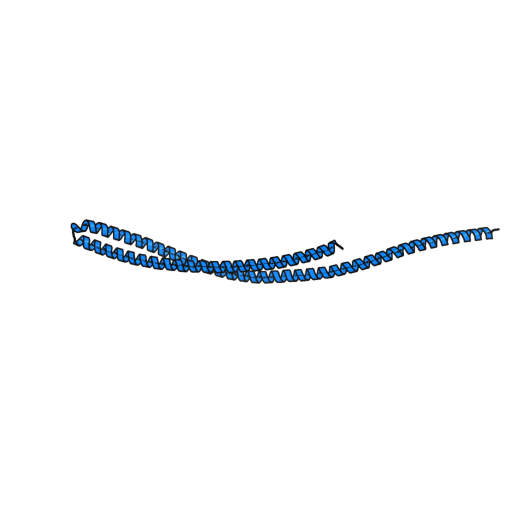8 6.762 34.968 1.00 94.88 104 ASP A CA 1
ATOM 760 C C . ASP A 1 104 ? -22.430 6.570 34.281 1.00 94.88 104 ASP A C 1
ATOM 762 O O . ASP A 1 104 ? -22.274 6.803 33.080 1.00 94.88 104 ASP A O 1
ATOM 766 N N . ALA A 1 105 ? -21.420 6.113 35.031 1.00 95.25 105 ALA A N 1
ATOM 767 C CA . ALA A 1 105 ? -20.105 5.790 34.479 1.00 95.25 105 ALA A CA 1
ATOM 768 C C . ALA A 1 105 ? -20.150 4.583 33.525 1.00 95.25 105 ALA A C 1
ATOM 770 O O . ALA A 1 105 ? -19.480 4.590 32.491 1.00 95.25 105 ALA A O 1
ATOM 771 N N . SER A 1 106 ? -20.943 3.559 33.849 1.00 94.69 106 SER A N 1
ATOM 772 C CA . SER A 1 106 ? -21.107 2.371 33.003 1.00 94.69 106 SER A CA 1
ATOM 773 C C . SER A 1 106 ? -21.784 2.727 31.679 1.00 94.69 106 SER A C 1
ATOM 775 O O . SER A 1 106 ? -21.295 2.322 30.626 1.00 94.69 106 SER A O 1
ATOM 777 N N . GLU A 1 107 ? -22.821 3.567 31.694 1.00 93.19 107 GLU A N 1
ATOM 778 C CA . GLU A 1 107 ? -23.470 4.065 30.474 1.00 93.19 107 GLU A CA 1
ATOM 779 C C . GLU A 1 107 ? -22.498 4.836 29.565 1.00 93.19 107 GLU A C 1
ATOM 781 O O . GLU A 1 107 ? -22.485 4.630 28.348 1.00 93.19 107 GLU A O 1
ATOM 786 N N . GLN A 1 108 ? -21.629 5.678 30.137 1.00 95.62 108 GLN A N 1
ATOM 787 C CA . GLN A 1 108 ? -20.590 6.375 29.366 1.00 95.62 108 GLN A CA 1
ATOM 788 C C . GLN A 1 108 ? -19.600 5.399 28.717 1.00 95.62 108 GLN A C 1
ATOM 790 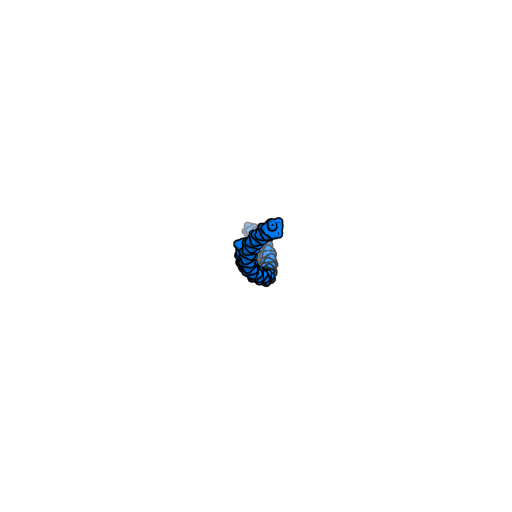O O . GLN A 1 108 ? -19.201 5.596 27.567 1.00 95.62 108 GLN A O 1
ATOM 795 N N . VAL A 1 109 ? -19.218 4.330 29.426 1.00 95.19 109 VAL A N 1
ATOM 796 C CA . VAL A 1 109 ? -18.357 3.277 28.868 1.00 95.19 109 VAL A CA 1
ATOM 797 C C . VAL A 1 109 ? -19.056 2.557 27.715 1.00 95.19 109 VAL A C 1
ATOM 799 O O . VAL A 1 109 ? -18.419 2.355 26.682 1.00 95.19 109 VAL A O 1
ATOM 802 N N . VAL A 1 110 ? -20.349 2.229 27.830 1.00 92.69 110 VAL A N 1
ATOM 803 C CA . VAL A 1 110 ? -21.117 1.617 26.727 1.00 92.69 110 VAL A CA 1
ATOM 804 C C . VAL A 1 110 ? -21.084 2.506 25.485 1.00 92.69 110 VAL A C 1
ATOM 806 O O . VAL A 1 110 ? -20.712 2.034 24.413 1.00 92.69 110 VAL A O 1
ATOM 809 N N . GLN A 1 111 ? -21.376 3.802 25.625 1.00 94.38 111 GLN A N 1
ATOM 810 C CA . GLN A 1 111 ? -21.364 4.741 24.495 1.00 94.38 111 GLN A CA 1
ATOM 811 C C . GLN A 1 111 ? -19.987 4.835 23.820 1.00 94.38 111 GLN A C 1
ATOM 813 O O . GLN A 1 111 ? -19.886 4.885 22.590 1.00 94.38 111 GLN A O 1
ATOM 818 N N . LEU A 1 112 ? -18.910 4.839 24.612 1.00 94.75 112 LEU A N 1
ATOM 819 C CA . LEU A 1 112 ? -17.544 4.827 24.087 1.00 94.75 112 LEU A CA 1
ATOM 820 C C . LEU A 1 112 ? -17.251 3.535 23.320 1.00 94.75 112 LEU A C 1
ATOM 822 O O . LEU A 1 112 ? -16.721 3.593 22.211 1.00 94.75 112 LEU A O 1
ATOM 826 N N . VAL A 1 113 ? -17.628 2.382 23.873 1.00 94.19 113 VAL A N 1
ATOM 827 C CA . VAL A 1 113 ? -17.429 1.069 23.246 1.00 94.19 113 VAL A CA 1
ATOM 828 C C . VAL A 1 113 ? -18.223 0.942 21.945 1.00 94.19 113 VAL A C 1
ATOM 830 O O . VAL A 1 113 ? -17.679 0.470 20.948 1.00 94.19 113 VAL A O 1
ATOM 833 N N . GLU A 1 114 ? -19.465 1.425 21.899 1.00 91.81 114 GLU A N 1
ATOM 834 C CA . GLU A 1 114 ? -20.264 1.482 20.668 1.00 91.81 114 GLU A CA 1
ATOM 835 C C . GLU A 1 114 ? -19.613 2.371 19.604 1.00 91.81 114 GLU A C 1
ATOM 837 O O . GLU A 1 114 ? -19.570 2.017 18.421 1.00 91.81 114 GLU A O 1
ATOM 842 N N . SER A 1 115 ? -19.074 3.528 20.004 1.00 94.19 115 SER A N 1
ATOM 843 C CA . SER A 1 115 ? -18.346 4.399 19.081 1.00 94.19 115 SER A CA 1
ATOM 844 C C . SER A 1 115 ? -17.105 3.709 18.523 1.00 94.19 115 SER A C 1
ATOM 846 O O . SER A 1 115 ? -16.917 3.690 17.308 1.00 94.19 115 SER A O 1
ATOM 848 N N . VAL A 1 116 ? -16.317 3.071 19.391 1.00 91.69 116 VAL A N 1
ATOM 849 C CA . VAL A 1 116 ? -15.147 2.278 18.999 1.00 91.69 116 VAL A CA 1
ATOM 850 C C . VAL A 1 116 ? -15.545 1.145 18.051 1.00 91.69 116 VAL A C 1
ATOM 852 O O . VAL A 1 116 ? -14.872 0.928 17.045 1.00 91.69 116 VAL A O 1
ATOM 855 N N . GLY A 1 117 ? -16.660 0.457 18.307 1.00 89.56 117 GLY A N 1
ATOM 856 C CA . GLY A 1 117 ? -17.184 -0.593 17.433 1.00 89.56 117 GLY A CA 1
ATOM 857 C C . GLY A 1 117 ? -17.504 -0.087 16.023 1.00 89.56 117 GLY A C 1
ATOM 858 O O . GLY A 1 117 ? -17.105 -0.712 15.037 1.00 89.56 117 GLY A O 1
ATOM 859 N N . ARG A 1 118 ? -18.155 1.079 15.906 1.00 92.44 118 ARG A N 1
ATOM 860 C CA . ARG A 1 118 ? -18.439 1.715 14.605 1.00 92.44 118 ARG A CA 1
ATOM 861 C C . ARG A 1 118 ? -17.164 2.113 13.864 1.00 92.44 118 ARG A C 1
ATOM 863 O O . ARG A 1 118 ? -17.045 1.832 12.671 1.00 92.44 118 ARG A O 1
ATOM 870 N N . ASP A 1 119 ? -16.208 2.728 14.558 1.00 92.94 119 ASP A N 1
ATOM 871 C CA . ASP A 1 119 ? -14.931 3.142 13.963 1.00 92.94 119 ASP A CA 1
ATOM 872 C C . ASP A 1 119 ? -14.122 1.930 13.485 1.00 92.94 119 ASP A C 1
ATOM 874 O O . ASP A 1 119 ? -13.550 1.941 12.395 1.00 92.94 119 ASP A O 1
ATOM 878 N N . THR A 1 120 ? -14.164 0.841 14.250 1.00 91.88 120 THR A N 1
ATOM 879 C CA . THR A 1 120 ? -13.523 -0.433 13.910 1.00 91.88 120 THR A CA 1
ATOM 880 C C . THR A 1 120 ? -14.149 -1.055 12.658 1.00 91.88 120 THR A C 1
ATOM 882 O O . THR A 1 120 ? -13.429 -1.434 11.736 1.00 91.88 120 THR A O 1
ATOM 885 N N . GLN A 1 121 ? -15.484 -1.097 12.552 1.00 89.75 121 GLN A N 1
ATOM 886 C CA . GLN A 1 121 ? -16.170 -1.572 11.339 1.00 89.75 121 GLN A CA 1
ATOM 887 C C . GLN A 1 121 ? -15.819 -0.733 10.106 1.00 89.75 121 GLN A C 1
ATOM 889 O O . GLN A 1 121 ? -15.578 -1.278 9.025 1.00 89.75 121 GLN A O 1
ATOM 894 N N . LYS A 1 122 ? -15.759 0.593 10.265 1.00 94.00 122 LYS A N 1
ATOM 895 C CA . LYS A 1 122 ? -15.341 1.496 9.191 1.00 94.00 122 LYS A CA 1
ATOM 896 C C . LYS A 1 122 ? -13.904 1.200 8.753 1.00 94.00 122 LYS A C 1
ATOM 898 O O . LYS A 1 122 ? -13.660 1.095 7.551 1.00 94.00 122 LYS A O 1
ATOM 903 N N . ALA A 1 123 ? -12.991 1.007 9.704 1.00 91.62 123 ALA A N 1
ATOM 904 C CA . ALA A 1 123 ? -11.593 0.693 9.434 1.00 91.62 123 ALA A CA 1
ATOM 905 C C . ALA A 1 123 ? -11.424 -0.651 8.700 1.00 91.62 123 ALA A C 1
ATOM 907 O O . ALA A 1 123 ? -10.662 -0.713 7.738 1.00 91.62 123 ALA A O 1
ATOM 908 N N . VAL A 1 124 ? -12.190 -1.695 9.056 1.00 89.56 124 VAL A N 1
ATOM 909 C CA . VAL A 1 124 ? -12.214 -2.962 8.291 1.00 89.56 124 VAL A CA 1
ATOM 910 C C . VAL A 1 124 ? -12.640 -2.719 6.843 1.00 89.56 124 VAL A C 1
ATOM 912 O O . VAL A 1 124 ? -11.981 -3.183 5.915 1.00 89.56 124 VAL A O 1
ATOM 915 N N . GLY A 1 125 ? -13.720 -1.962 6.630 1.00 91.31 125 GLY A N 1
ATOM 916 C CA . GLY A 1 125 ? -14.208 -1.670 5.282 1.00 91.31 125 GLY A CA 1
ATOM 917 C C . GLY A 1 125 ? -13.248 -0.805 4.452 1.00 91.31 125 GLY A C 1
ATOM 918 O O . GLY A 1 125 ? -13.252 -0.883 3.224 1.00 91.31 125 GLY A O 1
ATOM 919 N N . GLU A 1 126 ? -12.441 0.048 5.084 1.00 93.38 126 GLU A N 1
ATOM 920 C CA . GLU A 1 126 ? -11.369 0.807 4.421 1.00 93.38 126 GLU A CA 1
ATOM 921 C C . GLU A 1 126 ? -10.147 -0.068 4.111 1.00 93.38 126 GLU A C 1
ATOM 923 O O . GLU A 1 126 ? -9.579 0.051 3.023 1.00 93.38 126 GLU A O 1
ATOM 928 N N . ALA A 1 127 ? -9.788 -0.991 5.008 1.00 90.12 127 ALA A N 1
ATOM 929 C CA . ALA A 1 127 ? -8.719 -1.961 4.785 1.00 90.12 127 ALA A CA 1
ATOM 930 C C . ALA A 1 127 ? -9.040 -2.895 3.605 1.00 90.12 127 ALA A C 1
ATOM 932 O O . ALA A 1 127 ? -8.212 -3.036 2.711 1.00 90.12 127 ALA A O 1
ATOM 933 N N . GLN A 1 128 ? -10.263 -3.435 3.535 1.00 88.62 128 GLN A N 1
ATOM 934 C CA . GLN A 1 128 ? -10.716 -4.282 2.418 1.00 88.62 128 GLN A CA 1
ATOM 935 C C . GLN A 1 128 ? -10.701 -3.539 1.076 1.00 88.62 128 GLN A C 1
ATOM 937 O O . GLN A 1 128 ? -10.190 -4.047 0.082 1.00 88.62 128 GLN A O 1
ATOM 942 N N . ARG A 1 129 ? -11.200 -2.296 1.040 1.00 92.75 129 ARG A N 1
ATOM 943 C CA . ARG A 1 129 ? -11.142 -1.463 -0.175 1.00 92.75 129 ARG A CA 1
ATOM 944 C C . ARG A 1 129 ? -9.708 -1.154 -0.598 1.00 92.75 129 ARG A C 1
ATOM 946 O O . ARG A 1 129 ? -9.422 -1.096 -1.794 1.00 92.75 129 ARG A O 1
ATOM 953 N N . SER A 1 130 ? -8.818 -0.945 0.370 1.00 92.12 130 SER A N 1
ATOM 954 C CA . SER A 1 130 ? -7.394 -0.734 0.105 1.00 92.12 130 SER A CA 1
ATOM 955 C C . SER A 1 130 ? -6.753 -1.999 -0.457 1.00 92.12 130 SER A C 1
ATOM 957 O O . SER A 1 130 ? -6.032 -1.908 -1.442 1.00 92.12 130 SER A O 1
ATOM 959 N N . GLU A 1 131 ? -7.068 -3.171 0.095 1.00 88.88 131 GLU A N 1
ATOM 960 C CA . GLU A 1 131 ? -6.585 -4.466 -0.394 1.00 88.88 131 GLU A CA 1
ATOM 961 C C . GLU A 1 131 ? -7.019 -4.718 -1.845 1.00 88.88 131 GLU A C 1
ATOM 963 O O . GLU A 1 131 ? -6.177 -4.996 -2.702 1.00 88.88 131 GLU A O 1
ATOM 968 N N . GLU A 1 132 ? -8.305 -4.529 -2.156 1.00 90.94 132 GLU A N 1
ATOM 969 C CA . GLU A 1 132 ? -8.825 -4.645 -3.524 1.00 90.94 132 GLU A CA 1
ATOM 970 C C . GLU A 1 132 ? -8.130 -3.671 -4.484 1.00 90.94 132 GLU A C 1
ATOM 972 O O . GLU A 1 132 ? -7.705 -4.061 -5.575 1.00 90.94 132 GLU A O 1
ATOM 977 N N . SER A 1 133 ? -7.971 -2.410 -4.069 1.00 92.00 133 SER A N 1
ATOM 978 C CA . SER A 1 133 ? -7.316 -1.376 -4.879 1.00 92.00 133 SER A CA 1
ATOM 979 C C . SER A 1 133 ? -5.845 -1.709 -5.128 1.00 92.00 133 SER A C 1
ATOM 981 O O . SER A 1 133 ? -5.378 -1.621 -6.262 1.00 92.00 133 SER A O 1
ATOM 983 N N . THR A 1 134 ? -5.117 -2.149 -4.098 1.00 90.75 134 THR A N 1
ATOM 984 C CA . THR A 1 134 ? -3.724 -2.595 -4.207 1.00 90.75 134 THR A CA 1
ATOM 985 C C . THR A 1 134 ? -3.600 -3.798 -5.136 1.00 90.75 134 THR A C 1
ATOM 987 O O . THR A 1 134 ? -2.691 -3.829 -5.963 1.00 90.75 134 THR A O 1
ATOM 990 N N . GLN A 1 135 ? -4.520 -4.763 -5.070 1.00 88.31 135 GLN A N 1
ATOM 991 C CA . GLN A 1 135 ? -4.500 -5.928 -5.951 1.00 88.31 135 GLN A CA 1
ATOM 992 C C . GLN A 1 135 ? -4.763 -5.555 -7.418 1.00 88.31 135 GLN A C 1
ATOM 994 O O . GLN A 1 135 ? -4.117 -6.098 -8.320 1.00 88.31 135 GLN A O 1
ATOM 999 N N . GLN A 1 136 ? -5.682 -4.621 -7.674 1.00 91.12 136 GLN A N 1
ATOM 1000 C CA . GLN A 1 136 ? -5.925 -4.089 -9.018 1.00 91.12 136 GLN A CA 1
ATOM 1001 C C . GLN A 1 136 ? -4.691 -3.364 -9.560 1.00 91.12 136 GLN A C 1
ATOM 1003 O O . GLN A 1 136 ? -4.222 -3.701 -10.650 1.00 91.12 136 GLN A O 1
ATOM 1008 N N . LEU A 1 137 ? -4.118 -2.451 -8.768 1.00 88.44 137 LEU A N 1
ATOM 1009 C CA . LEU A 1 137 ? -2.893 -1.732 -9.121 1.00 88.44 137 LEU A CA 1
ATOM 1010 C C . LEU A 1 137 ? -1.729 -2.692 -9.379 1.00 88.44 137 LEU A C 1
ATOM 1012 O O . LEU A 1 137 ? -0.986 -2.503 -10.336 1.00 88.44 137 LEU A O 1
ATOM 1016 N N . SER A 1 138 ? -1.601 -3.746 -8.569 1.00 88.56 138 SER A N 1
ATOM 1017 C CA . SER A 1 138 ? -0.591 -4.794 -8.741 1.00 88.56 138 SER A CA 1
ATOM 1018 C C . SER A 1 138 ? -0.685 -5.451 -10.110 1.00 88.56 138 SER A C 1
ATOM 1020 O O . SER A 1 138 ? 0.299 -5.537 -10.844 1.00 88.56 138 SER A O 1
ATOM 1022 N N . ASN A 1 139 ? -1.892 -5.875 -10.485 1.00 88.00 139 ASN A N 1
ATOM 1023 C CA . ASN A 1 139 ? -2.132 -6.563 -11.747 1.00 88.00 139 ASN A CA 1
ATOM 1024 C C . ASN A 1 139 ? -1.883 -5.647 -12.950 1.00 88.00 139 ASN A C 1
ATOM 1026 O O . ASN A 1 139 ? -1.323 -6.085 -13.957 1.00 88.00 139 ASN A O 1
ATOM 1030 N N . GLU A 1 140 ? -2.303 -4.386 -12.861 1.00 90.94 140 GLU A N 1
ATOM 1031 C CA . GLU A 1 140 ? -2.099 -3.403 -13.922 1.00 90.94 140 GLU A CA 1
ATOM 1032 C C . GLU A 1 140 ? -0.622 -3.036 -14.076 1.00 90.94 140 GLU A C 1
ATOM 1034 O O . GLU A 1 140 ? -0.088 -3.076 -15.187 1.00 90.94 140 GLU A O 1
ATOM 1039 N N . LEU A 1 141 ? 0.070 -2.783 -12.962 1.00 87.69 141 LEU A N 1
ATOM 1040 C CA . LEU A 1 141 ? 1.497 -2.491 -12.965 1.00 87.69 141 LEU A CA 1
ATOM 1041 C C . LEU A 1 141 ? 2.307 -3.686 -13.476 1.00 87.69 141 LEU A C 1
ATOM 1043 O O . LEU A 1 141 ? 3.176 -3.507 -14.322 1.00 87.69 141 LEU A O 1
ATOM 1047 N N . ALA A 1 142 ? 1.993 -4.907 -13.037 1.00 86.50 142 ALA A N 1
ATOM 1048 C CA . ALA A 1 142 ? 2.644 -6.125 -13.514 1.00 86.50 142 ALA A CA 1
ATOM 1049 C C . ALA A 1 142 ? 2.512 -6.289 -15.036 1.00 86.50 142 ALA A C 1
ATOM 1051 O O . ALA A 1 142 ? 3.498 -6.594 -15.711 1.00 86.50 142 ALA A O 1
ATOM 1052 N N . ARG A 1 143 ? 1.313 -6.050 -15.588 1.00 89.19 143 ARG A N 1
ATOM 1053 C CA . ARG A 1 143 ? 1.070 -6.095 -17.039 1.00 89.19 143 ARG A CA 1
ATOM 1054 C C . ARG A 1 143 ? 1.854 -5.013 -17.776 1.00 89.19 143 ARG A C 1
ATOM 1056 O O . ARG A 1 143 ? 2.559 -5.336 -18.728 1.00 89.19 143 ARG A O 1
ATOM 1063 N N . SER A 1 144 ? 1.764 -3.767 -17.316 1.00 90.44 144 SER A N 1
ATOM 1064 C CA . SER A 1 144 ? 2.426 -2.614 -17.938 1.00 90.44 144 SER A CA 1
ATOM 1065 C C . SER A 1 144 ? 3.952 -2.743 -17.914 1.00 90.44 144 SER A C 1
ATOM 1067 O O . SER A 1 144 ? 4.612 -2.567 -18.941 1.00 90.44 144 SER A O 1
ATOM 1069 N N . LEU A 1 145 ? 4.520 -3.144 -16.771 1.00 87.75 145 LEU A N 1
ATOM 1070 C CA . LEU A 1 145 ? 5.951 -3.408 -16.639 1.00 87.75 145 LEU A CA 1
ATOM 1071 C C . LEU A 1 145 ? 6.386 -4.567 -17.533 1.00 87.75 145 LEU A C 1
ATOM 1073 O O . LEU A 1 145 ? 7.423 -4.453 -18.177 1.00 87.75 145 LEU A O 1
ATOM 1077 N N . SER A 1 146 ? 5.613 -5.660 -17.609 1.00 86.88 146 SER A N 1
ATOM 1078 C CA . SER A 1 146 ? 5.964 -6.762 -18.512 1.00 86.88 146 SER A CA 1
ATOM 1079 C C . SER A 1 146 ? 5.993 -6.300 -19.960 1.00 86.88 146 SER A C 1
ATOM 1081 O O . SER A 1 146 ? 7.032 -6.416 -20.588 1.00 86.88 146 SER A O 1
ATOM 1083 N N . GLN A 1 147 ? 4.922 -5.675 -20.452 1.00 91.00 147 GLN A N 1
ATOM 1084 C CA . GLN A 1 147 ? 4.864 -5.192 -21.835 1.00 91.00 147 GLN A CA 1
ATOM 1085 C C . GLN A 1 147 ? 5.998 -4.216 -22.164 1.00 91.00 147 GLN A C 1
ATOM 1087 O O . GLN A 1 147 ? 6.606 -4.306 -23.228 1.00 91.00 147 GLN A O 1
ATOM 1092 N N . THR A 1 148 ? 6.303 -3.300 -21.242 1.00 90.00 148 THR A N 1
ATOM 1093 C CA . THR A 1 148 ? 7.373 -2.316 -21.428 1.00 90.00 148 THR A CA 1
ATOM 1094 C C . THR A 1 148 ? 8.740 -2.992 -21.498 1.00 90.00 148 THR A C 1
ATOM 1096 O O . THR A 1 148 ? 9.506 -2.725 -22.421 1.00 90.00 148 THR A O 1
ATOM 1099 N N . PHE A 1 149 ? 9.060 -3.876 -20.549 1.00 86.44 149 PHE A N 1
ATOM 1100 C CA . PHE A 1 149 ? 10.369 -4.530 -20.510 1.00 86.44 149 PHE A CA 1
ATOM 1101 C C . PHE A 1 149 ? 10.545 -5.603 -21.584 1.00 86.44 149 PHE A C 1
ATOM 1103 O O . PHE A 1 149 ? 11.654 -5.739 -22.097 1.00 86.44 149 PHE A O 1
ATOM 1110 N N . ASP A 1 150 ? 9.475 -6.293 -21.979 1.00 87.50 150 ASP A N 1
ATOM 1111 C CA . ASP A 1 150 ? 9.485 -7.223 -23.110 1.00 87.50 150 ASP A CA 1
ATOM 1112 C C . ASP A 1 150 ? 9.805 -6.454 -24.407 1.00 87.50 150 ASP A C 1
ATOM 1114 O O . ASP A 1 150 ? 10.738 -6.815 -25.126 1.00 87.50 150 ASP A O 1
ATOM 1118 N N . GLY A 1 151 ? 9.146 -5.310 -24.642 1.00 91.31 151 GLY A N 1
ATOM 1119 C CA . GLY A 1 151 ? 9.431 -4.445 -25.795 1.00 91.31 151 GLY A CA 1
ATOM 1120 C C . GLY A 1 151 ? 10.836 -3.826 -25.774 1.00 91.31 151 GLY A C 1
ATOM 1121 O O . GLY A 1 151 ? 11.492 -3.727 -26.812 1.00 91.31 151 GLY A O 1
ATOM 1122 N N . ILE A 1 152 ? 11.346 -3.449 -24.596 1.00 90.31 152 ILE A N 1
ATOM 1123 C CA . ILE A 1 152 ? 12.744 -3.014 -24.447 1.00 90.31 152 ILE A CA 1
ATOM 1124 C C . ILE A 1 152 ? 13.697 -4.165 -24.799 1.00 90.31 152 ILE A C 1
ATOM 1126 O O . ILE A 1 152 ? 14.683 -3.942 -25.501 1.00 90.31 152 ILE A O 1
ATOM 1130 N N . GLY A 1 153 ? 13.415 -5.383 -24.329 1.00 88.81 153 GLY A N 1
ATOM 1131 C CA . GLY A 1 153 ? 14.212 -6.572 -24.623 1.00 88.81 153 GLY A CA 1
ATOM 1132 C C . GLY A 1 153 ? 14.298 -6.858 -26.123 1.00 88.81 153 GLY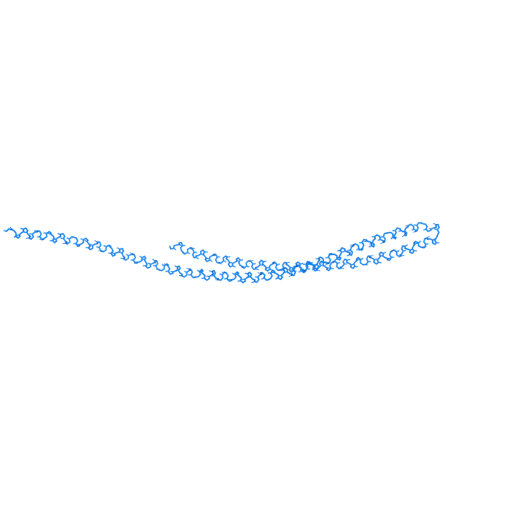 A C 1
ATOM 1133 O O . GLY A 1 153 ? 15.396 -7.060 -26.643 1.00 88.81 153 GLY A O 1
ATOM 1134 N N . GLU A 1 154 ? 13.167 -6.790 -26.828 1.00 92.31 154 GLU A N 1
ATOM 1135 C CA . GLU A 1 154 ? 13.104 -6.929 -28.289 1.00 92.31 154 GLU A CA 1
ATOM 1136 C C . GLU A 1 154 ? 13.927 -5.848 -29.005 1.00 92.31 154 GLU A C 1
ATOM 1138 O O . GLU A 1 154 ? 14.761 -6.165 -29.856 1.00 92.31 1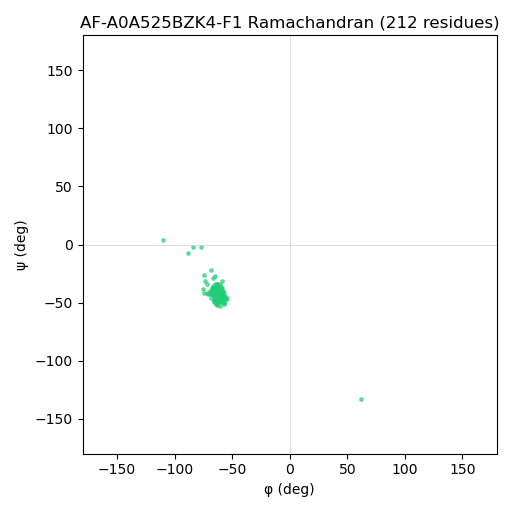54 GLU A O 1
ATOM 1143 N N . ALA A 1 155 ? 13.774 -4.579 -28.615 1.00 92.62 155 ALA A N 1
ATOM 1144 C CA . ALA A 1 155 ? 14.532 -3.477 -29.207 1.00 92.62 155 ALA A CA 1
ATOM 1145 C C . ALA A 1 155 ? 16.050 -3.625 -28.983 1.00 92.62 155 ALA A C 1
ATOM 1147 O O . ALA A 1 155 ? 16.852 -3.353 -29.879 1.00 92.62 155 ALA A O 1
ATOM 1148 N N . VAL A 1 156 ? 16.470 -4.084 -27.799 1.00 92.00 156 VAL A N 1
ATOM 1149 C CA . VAL A 1 156 ? 17.885 -4.350 -27.492 1.00 92.00 156 VAL A CA 1
ATOM 1150 C C . VAL A 1 156 ? 18.429 -5.510 -28.328 1.00 92.00 156 VAL A C 1
ATOM 1152 O O . VAL A 1 156 ? 19.569 -5.432 -28.801 1.00 92.00 156 VAL A O 1
ATOM 1155 N N . ALA A 1 157 ? 17.633 -6.558 -28.551 1.00 89.69 157 ALA A N 1
ATOM 1156 C CA . ALA A 1 157 ? 18.004 -7.669 -29.423 1.00 89.69 157 ALA A CA 1
ATOM 1157 C C . ALA A 1 157 ? 18.193 -7.202 -30.878 1.00 89.69 157 ALA A C 1
ATOM 1159 O O . ALA A 1 157 ? 19.227 -7.494 -31.481 1.00 89.69 157 ALA A O 1
ATOM 1160 N N . GLU A 1 158 ? 17.269 -6.392 -31.403 1.00 94.25 158 GLU A N 1
ATOM 1161 C CA . GLU A 1 158 ? 17.362 -5.828 -32.756 1.00 94.25 158 GLU A CA 1
ATOM 1162 C C . GLU A 1 158 ? 18.599 -4.929 -32.918 1.00 94.25 158 GLU A C 1
ATOM 1164 O O . GLU A 1 158 ? 19.344 -5.033 -33.898 1.00 94.25 158 GLU A O 1
ATOM 1169 N N . VAL A 1 159 ? 18.870 -4.060 -31.937 1.00 92.06 159 VAL A N 1
ATOM 1170 C CA . VAL A 1 159 ? 20.079 -3.224 -31.938 1.00 92.06 159 VAL A CA 1
ATOM 1171 C C . VAL A 1 159 ? 21.334 -4.094 -31.918 1.00 92.06 159 VAL A C 1
ATOM 1173 O O . VAL A 1 159 ? 22.279 -3.812 -32.651 1.00 92.06 159 VAL A O 1
ATOM 1176 N N . THR A 1 160 ? 21.351 -5.172 -31.132 1.00 90.31 160 THR A N 1
ATOM 1177 C CA . THR A 1 160 ? 22.491 -6.099 -31.071 1.00 90.31 160 THR A CA 1
ATOM 1178 C C . THR A 1 160 ? 22.767 -6.741 -32.435 1.00 90.31 160 THR A C 1
ATOM 1180 O O . THR A 1 160 ? 23.914 -6.764 -32.887 1.00 90.31 160 THR A O 1
ATOM 1183 N N . GLU A 1 161 ? 21.727 -7.203 -33.131 1.00 92.75 161 GLU A N 1
ATOM 1184 C CA . GLU A 1 161 ? 21.840 -7.787 -34.472 1.00 92.75 161 GLU A CA 1
ATOM 1185 C C . GLU A 1 161 ? 22.354 -6.773 -35.507 1.00 92.75 161 GLU A C 1
ATOM 1187 O O . GLU A 1 161 ? 23.308 -7.042 -36.250 1.00 92.75 161 GLU A O 1
ATOM 1192 N N . LYS A 1 162 ? 21.777 -5.565 -35.518 1.00 92.25 162 LYS A N 1
ATOM 1193 C CA . LYS A 1 162 ? 22.215 -4.478 -36.405 1.00 92.25 162 LYS A CA 1
ATOM 1194 C C . LYS A 1 162 ? 23.667 -4.091 -36.148 1.00 92.25 162 LYS A C 1
ATOM 1196 O O . LYS A 1 162 ? 24.419 -3.874 -37.095 1.00 92.25 162 LYS A O 1
ATOM 1201 N N . MET A 1 163 ? 24.092 -4.053 -34.887 1.00 90.19 163 MET A N 1
ATOM 1202 C CA . MET A 1 163 ? 25.474 -3.736 -34.531 1.00 90.19 163 MET A CA 1
ATOM 1203 C C . MET A 1 163 ? 26.459 -4.814 -34.991 1.00 90.19 163 MET A C 1
ATOM 1205 O O . MET A 1 163 ? 27.535 -4.466 -35.478 1.00 90.19 163 MET A O 1
ATOM 1209 N N . ASN A 1 164 ? 26.088 -6.097 -34.930 1.00 88.75 164 ASN A N 1
ATOM 1210 C CA . ASN A 1 164 ? 26.898 -7.170 -35.516 1.00 88.75 164 ASN A CA 1
ATOM 1211 C C . ASN A 1 164 ? 27.042 -7.006 -37.036 1.00 88.75 164 ASN A C 1
ATOM 1213 O O . ASN A 1 164 ? 28.142 -7.143 -37.571 1.00 88.75 164 ASN A O 1
ATOM 1217 N N . SER A 1 165 ? 25.963 -6.631 -37.725 1.00 92.31 165 SER A N 1
ATOM 1218 C CA . SER A 1 165 ? 25.999 -6.356 -39.168 1.00 92.31 165 SER A CA 1
ATOM 1219 C C . SER A 1 165 ? 26.912 -5.170 -39.509 1.00 92.31 165 SER A C 1
ATOM 1221 O O . SER A 1 165 ? 27.697 -5.240 -40.453 1.00 92.31 165 SER A O 1
ATOM 1223 N N . VAL A 1 166 ? 26.874 -4.098 -38.708 1.00 91.31 166 VAL A N 1
ATOM 1224 C CA . VAL A 1 166 ? 27.771 -2.937 -38.858 1.00 91.31 166 VAL A CA 1
ATOM 1225 C C . VAL A 1 166 ? 29.234 -3.329 -38.658 1.00 91.31 166 VAL A C 1
ATOM 1227 O O . VAL A 1 166 ? 30.099 -2.848 -39.392 1.00 91.31 166 VAL A O 1
ATOM 1230 N N . VAL A 1 167 ? 29.527 -4.199 -37.688 1.00 88.12 167 VAL A N 1
ATOM 1231 C CA . VAL A 1 167 ? 30.884 -4.714 -37.462 1.00 88.12 167 VAL A CA 1
ATOM 1232 C C . VAL A 1 167 ? 31.401 -5.447 -38.700 1.00 88.12 167 VAL A C 1
ATOM 1234 O O . VAL A 1 167 ? 32.499 -5.134 -39.158 1.00 88.12 167 VAL A O 1
ATOM 1237 N N . LEU A 1 168 ? 30.603 -6.353 -39.274 1.00 91.12 168 LEU A N 1
ATOM 1238 C CA . LEU A 1 168 ? 30.977 -7.096 -40.483 1.00 91.12 168 LEU A CA 1
ATOM 1239 C C . LEU A 1 168 ? 31.209 -6.161 -41.678 1.00 91.12 168 LEU A C 1
ATOM 1241 O O . LEU A 1 168 ? 32.255 -6.231 -42.318 1.00 91.12 168 LEU A O 1
ATOM 1245 N N . ALA A 1 169 ? 30.291 -5.222 -41.924 1.00 93.06 169 ALA A N 1
ATOM 1246 C CA . ALA A 1 169 ? 30.423 -4.254 -43.013 1.00 93.06 169 ALA A CA 1
ATOM 1247 C C . ALA A 1 169 ? 31.659 -3.347 -42.855 1.00 93.06 169 ALA A C 1
ATOM 1249 O O . ALA A 1 169 ? 32.320 -3.003 -43.835 1.00 93.06 169 ALA A O 1
ATOM 1250 N N . THR A 1 170 ? 32.000 -2.974 -41.617 1.00 92.69 170 THR A N 1
ATOM 1251 C CA . THR A 1 170 ? 33.198 -2.171 -41.328 1.00 92.69 170 THR A CA 1
ATOM 1252 C C . THR A 1 170 ? 34.478 -2.961 -41.611 1.00 92.69 170 THR A C 1
ATOM 1254 O O . THR A 1 170 ? 35.445 -2.393 -42.120 1.00 92.69 170 THR A O 1
ATOM 1257 N N . ASP A 1 171 ? 34.501 -4.262 -41.306 1.00 91.75 171 ASP A N 1
ATOM 1258 C CA . ASP A 1 171 ? 35.646 -5.122 -41.615 1.00 91.75 171 ASP A CA 1
ATOM 1259 C C . ASP A 1 171 ? 35.850 -5.264 -43.131 1.00 91.75 171 ASP A C 1
ATOM 1261 O O . ASP A 1 171 ? 36.948 -5.022 -43.637 1.00 91.75 171 ASP A O 1
ATOM 1265 N N . GLU A 1 172 ? 34.776 -5.526 -43.879 1.00 94.69 172 GLU A N 1
ATOM 1266 C CA . GLU A 1 172 ? 34.810 -5.569 -45.346 1.00 94.69 172 GLU A CA 1
ATOM 1267 C C . GLU A 1 172 ? 35.296 -4.244 -45.951 1.00 94.69 172 GLU A C 1
ATOM 1269 O O . GLU A 1 172 ? 36.145 -4.232 -46.849 1.00 94.69 172 GLU A O 1
ATOM 1274 N N . GLN A 1 173 ? 34.810 -3.114 -45.427 1.00 94.81 173 GLN A N 1
ATOM 1275 C CA . GLN A 1 173 ? 35.243 -1.787 -45.854 1.00 94.81 173 GLN A CA 1
ATOM 1276 C C . GLN A 1 173 ? 36.741 -1.569 -45.596 1.00 94.81 173 GLN A C 1
ATOM 1278 O O . GLN A 1 173 ? 37.439 -1.053 -46.472 1.00 94.81 173 GLN A O 1
ATOM 1283 N N . ASN A 1 174 ? 37.261 -1.988 -44.438 1.00 94.88 174 ASN A N 1
ATOM 1284 C CA . ASN A 1 174 ? 38.690 -1.897 -44.131 1.00 94.88 174 ASN A CA 1
ATOM 1285 C C . ASN A 1 174 ? 39.536 -2.736 -45.099 1.00 94.88 174 ASN A C 1
ATOM 1287 O O . ASN A 1 174 ? 40.561 -2.258 -45.593 1.00 94.88 174 ASN A O 1
ATOM 1291 N N . GLN A 1 175 ? 39.091 -3.949 -45.438 1.00 95.69 175 GLN A N 1
ATOM 1292 C CA . GLN A 1 175 ? 39.767 -4.785 -46.433 1.00 95.69 175 GLN A CA 1
ATOM 1293 C C . GLN A 1 175 ? 39.759 -4.138 -47.828 1.00 95.69 175 GLN A C 1
ATOM 1295 O O . GLN A 1 175 ? 40.778 -4.142 -48.525 1.00 95.69 175 GLN A O 1
ATOM 1300 N N . ALA A 1 176 ? 38.633 -3.547 -48.238 1.00 96.31 176 ALA A N 1
ATOM 1301 C CA . ALA A 1 176 ? 38.523 -2.825 -49.504 1.00 96.31 176 ALA A CA 1
ATOM 1302 C C . ALA A 1 176 ? 39.437 -1.588 -49.546 1.00 96.31 176 ALA A C 1
ATOM 1304 O O . ALA A 1 176 ? 40.115 -1.361 -50.550 1.00 96.31 176 ALA A O 1
ATOM 1305 N N . MET A 1 177 ? 39.527 -0.827 -48.449 1.00 95.19 177 MET A N 1
ATOM 1306 C CA . MET A 1 177 ? 40.475 0.287 -48.342 1.00 95.19 177 MET A CA 1
ATOM 1307 C C . MET A 1 177 ? 41.926 -0.180 -48.467 1.00 95.19 177 MET A C 1
ATOM 1309 O O . MET A 1 177 ? 42.703 0.467 -49.166 1.00 95.19 177 MET A O 1
ATOM 1313 N N . GLY A 1 178 ? 42.286 -1.312 -47.853 1.00 96.19 178 GLY A N 1
ATOM 1314 C CA . GLY A 1 178 ? 43.618 -1.904 -48.000 1.00 96.19 178 GLY A CA 1
ATOM 1315 C C . GLY A 1 178 ? 43.952 -2.225 -49.461 1.00 96.19 178 GLY A C 1
ATOM 1316 O O . GLY A 1 178 ? 45.014 -1.847 -49.955 1.00 96.19 178 GLY A O 1
ATOM 1317 N N . LYS A 1 179 ? 43.011 -2.835 -50.195 1.00 96.06 179 LYS A N 1
ATOM 1318 C CA . LYS A 1 179 ? 43.165 -3.105 -51.637 1.00 96.06 179 LYS A CA 1
ATOM 1319 C C . LYS A 1 179 ? 43.291 -1.820 -52.459 1.00 96.06 179 LYS A C 1
ATOM 1321 O O . LYS A 1 179 ? 44.130 -1.754 -53.354 1.00 96.06 179 LYS A O 1
ATOM 1326 N N . ASN A 1 180 ? 42.499 -0.795 -52.146 1.00 95.62 180 ASN A N 1
ATOM 1327 C CA . ASN A 1 180 ? 42.582 0.500 -52.822 1.00 95.62 180 ASN A CA 1
ATOM 1328 C C . ASN A 1 180 ? 43.930 1.185 -52.582 1.00 95.62 180 ASN A C 1
ATOM 1330 O O . ASN A 1 180 ? 44.503 1.721 -53.526 1.00 95.62 180 ASN A O 1
ATOM 1334 N N . ALA A 1 181 ? 44.460 1.135 -51.357 1.00 96.38 181 ALA A N 1
ATOM 1335 C CA . ALA A 1 181 ? 45.783 1.671 -51.052 1.00 96.38 181 ALA A CA 1
ATOM 1336 C C . ALA A 1 181 ? 46.869 0.991 -51.905 1.00 96.38 181 ALA A C 1
ATOM 1338 O O . ALA A 1 181 ? 47.644 1.678 -52.569 1.00 96.38 181 ALA A O 1
ATOM 1339 N N . MET A 1 182 ? 46.849 -0.345 -51.995 1.00 95.94 182 MET A N 1
ATOM 1340 C CA . MET A 1 182 ? 47.769 -1.100 -52.860 1.00 95.94 182 MET A CA 1
ATOM 1341 C C . MET A 1 182 ? 47.609 -0.747 -54.348 1.00 95.94 182 MET A C 1
ATOM 1343 O O . MET A 1 182 ? 48.594 -0.631 -55.077 1.00 95.94 182 MET A O 1
ATOM 1347 N N . ALA A 1 183 ? 46.373 -0.563 -54.821 1.00 95.88 183 ALA A N 1
ATOM 1348 C CA . ALA A 1 183 ? 46.110 -0.170 -56.204 1.00 95.88 183 ALA A CA 1
ATOM 1349 C C . ALA A 1 183 ? 46.659 1.233 -56.512 1.00 95.88 183 ALA A C 1
ATOM 1351 O O . ALA A 1 183 ? 47.265 1.437 -57.563 1.00 95.88 183 ALA A O 1
ATOM 1352 N N . VAL A 1 184 ? 46.504 2.183 -55.584 1.00 96.75 184 VAL A N 1
ATOM 1353 C CA . VAL A 1 184 ? 47.073 3.534 -55.696 1.00 96.75 184 VAL A CA 1
ATOM 1354 C C . VAL A 1 184 ? 48.602 3.482 -55.743 1.00 96.75 184 VAL A C 1
ATOM 1356 O O . VAL A 1 184 ? 49.201 4.144 -56.591 1.00 96.75 184 VAL A O 1
ATOM 1359 N N . GLU A 1 185 ? 49.243 2.665 -54.901 1.00 96.38 185 GLU A N 1
ATOM 1360 C CA . GLU A 1 185 ? 50.698 2.456 -54.943 1.00 96.38 185 GLU A CA 1
ATOM 1361 C C . GLU A 1 185 ? 51.157 1.870 -56.285 1.00 96.38 185 GLU A C 1
ATOM 1363 O O . GLU A 1 185 ? 52.131 2.347 -56.873 1.00 96.38 185 GLU A O 1
ATOM 1368 N N . SER A 1 186 ? 50.429 0.882 -56.813 1.00 96.44 186 SER A N 1
ATOM 1369 C CA . SER A 1 186 ? 50.717 0.279 -58.117 1.00 96.44 186 SER A CA 1
ATOM 1370 C C . SER A 1 186 ? 50.575 1.285 -59.264 1.00 96.44 186 SER A C 1
ATOM 1372 O O . SER A 1 186 ? 51.472 1.392 -60.101 1.00 96.44 186 SER A O 1
ATOM 1374 N N . ILE A 1 187 ? 49.507 2.092 -59.274 1.00 95.69 187 ILE A N 1
ATOM 1375 C CA . ILE A 1 187 ? 49.309 3.168 -60.258 1.00 95.69 187 ILE A CA 1
ATOM 1376 C C . ILE A 1 187 ? 50.439 4.196 -60.172 1.00 95.69 187 ILE A C 1
ATOM 1378 O O . ILE A 1 187 ? 50.955 4.628 -61.205 1.00 95.69 187 ILE A O 1
ATOM 1382 N N . ALA A 1 188 ? 50.854 4.579 -58.961 1.00 95.31 188 ALA A N 1
ATOM 1383 C CA . ALA A 1 188 ? 51.964 5.506 -58.769 1.00 95.31 188 ALA A CA 1
ATOM 1384 C C . ALA A 1 188 ? 53.283 4.927 -59.309 1.00 95.31 188 ALA A C 1
ATOM 1386 O O . ALA A 1 188 ? 54.041 5.644 -59.964 1.00 95.31 188 ALA A O 1
ATOM 1387 N N . ALA A 1 189 ? 53.542 3.633 -59.091 1.00 95.69 189 ALA A N 1
ATOM 1388 C CA . ALA A 1 189 ? 54.708 2.940 -59.635 1.00 95.69 189 ALA A CA 1
ATOM 1389 C C . ALA A 1 189 ? 54.678 2.878 -61.173 1.00 95.69 189 ALA A C 1
ATOM 1391 O O . ALA A 1 189 ? 55.652 3.264 -61.816 1.00 95.69 189 ALA A O 1
ATOM 1392 N N . ILE A 1 190 ? 53.549 2.482 -61.770 1.00 96.06 190 ILE A N 1
ATOM 1393 C CA . ILE A 1 190 ? 53.362 2.454 -63.232 1.00 96.06 190 ILE A CA 1
ATOM 1394 C C . ILE A 1 190 ? 53.531 3.854 -63.831 1.00 96.06 190 ILE A C 1
ATOM 1396 O O . ILE A 1 190 ? 54.190 4.009 -64.854 1.00 96.06 190 ILE A O 1
ATOM 1400 N N . SER A 1 191 ? 52.994 4.888 -63.180 1.00 96.00 191 SER A N 1
ATOM 1401 C CA . SER A 1 191 ? 53.126 6.277 -63.636 1.00 96.00 191 SER A CA 1
ATOM 1402 C C . SER A 1 191 ? 54.581 6.753 -63.646 1.00 96.00 191 SER A C 1
ATOM 1404 O O . SER A 1 191 ? 54.953 7.531 -64.523 1.00 96.00 191 SER A O 1
ATOM 1406 N N . ARG A 1 192 ? 55.417 6.289 -62.702 1.00 95.44 192 ARG A N 1
ATOM 1407 C CA . ARG A 1 192 ? 56.868 6.550 -62.731 1.00 95.44 192 ARG A CA 1
ATOM 1408 C C . ARG A 1 192 ? 57.522 5.860 -63.925 1.00 95.44 192 ARG A C 1
ATOM 1410 O O . ARG A 1 192 ? 58.191 6.527 -64.696 1.00 95.44 192 ARG A O 1
ATOM 1417 N N . VAL A 1 193 ? 57.240 4.572 -64.133 1.00 95.69 193 VAL A N 1
ATOM 1418 C CA . VAL A 1 193 ? 57.781 3.810 -65.274 1.00 95.69 193 VAL A CA 1
ATOM 1419 C C . VAL A 1 193 ? 57.381 4.434 -66.614 1.00 95.69 193 VAL A C 1
ATOM 1421 O O . VAL A 1 193 ? 58.220 4.577 -67.497 1.00 95.69 193 VAL A O 1
ATOM 1424 N N . LEU A 1 194 ? 56.117 4.839 -66.771 1.00 94.69 194 LEU A N 1
ATOM 1425 C CA . LEU A 1 194 ? 55.635 5.505 -67.984 1.00 94.69 194 LEU A CA 1
ATOM 1426 C C . LEU A 1 194 ? 56.328 6.850 -68.222 1.00 94.69 194 LEU A C 1
ATOM 1428 O O . LEU A 1 194 ? 56.608 7.186 -69.370 1.00 94.69 194 LEU A O 1
ATOM 1432 N N . ARG A 1 195 ? 56.611 7.612 -67.157 1.00 95.69 195 ARG A N 1
ATOM 1433 C CA . ARG A 1 195 ? 57.375 8.860 -67.260 1.00 95.69 195 ARG A CA 1
ATOM 1434 C C . ARG A 1 195 ? 58.794 8.590 -67.754 1.00 95.69 195 ARG A C 1
ATOM 1436 O O . ARG A 1 195 ? 59.192 9.190 -68.743 1.00 95.69 195 ARG A O 1
ATOM 1443 N N . ASP A 1 196 ? 59.493 7.641 -67.138 1.00 94.38 196 ASP A N 1
ATOM 1444 C CA . ASP A 1 196 ? 60.861 7.280 -67.528 1.00 94.38 196 ASP A CA 1
ATOM 1445 C C . ASP A 1 196 ? 60.919 6.791 -68.990 1.00 94.38 196 ASP A C 1
ATOM 1447 O O . ASP A 1 196 ? 61.829 7.139 -69.741 1.00 94.38 196 ASP A O 1
ATOM 1451 N N . GLN A 1 197 ? 59.916 6.022 -69.433 1.00 93.75 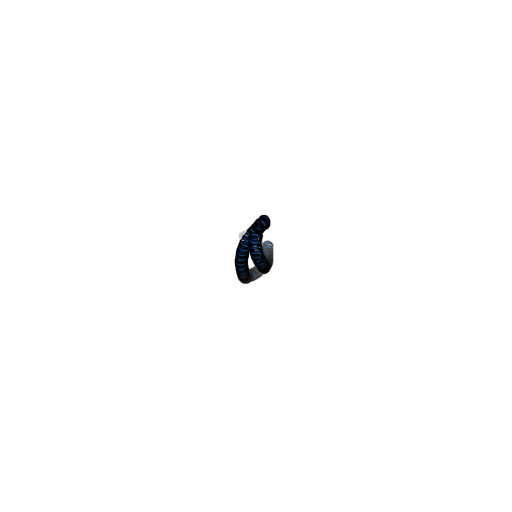197 GLN A N 1
ATOM 1452 C CA . GLN A 1 197 ? 59.789 5.587 -70.829 1.00 93.75 197 GLN A CA 1
ATOM 1453 C C . GLN A 1 197 ? 59.536 6.751 -71.794 1.00 93.75 197 GLN A C 1
ATOM 1455 O O . GLN A 1 197 ? 60.110 6.773 -72.883 1.00 93.75 197 GLN A O 1
ATOM 1460 N N . ALA A 1 198 ? 58.682 7.706 -71.421 1.00 94.12 198 ALA A N 1
ATOM 1461 C CA . ALA A 1 198 ? 58.416 8.892 -72.232 1.00 94.12 198 ALA A CA 1
ATOM 1462 C C . ALA A 1 198 ? 59.663 9.783 -72.361 1.00 94.12 198 ALA A C 1
ATOM 1464 O O . ALA A 1 198 ? 59.957 10.264 -73.458 1.00 94.12 198 ALA A O 1
ATOM 1465 N N . ASP A 1 199 ? 60.425 9.945 -71.276 1.00 93.88 199 ASP A N 1
ATOM 1466 C CA . ASP A 1 199 ? 61.695 10.675 -71.281 1.00 93.88 199 ASP A CA 1
ATOM 1467 C C . ASP A 1 199 ? 62.716 9.975 -72.195 1.00 93.88 199 ASP A C 1
ATOM 1469 O O . ASP A 1 199 ? 63.313 10.615 -73.060 1.00 93.88 199 A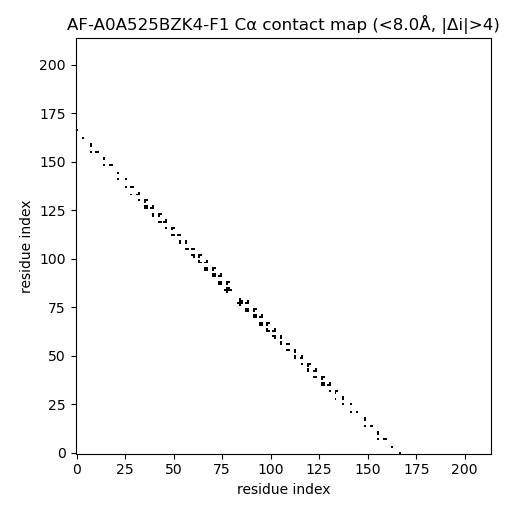SP A O 1
ATOM 1473 N N . HIS A 1 200 ? 62.838 8.646 -72.107 1.00 92.88 200 HIS A N 1
ATOM 1474 C CA . HIS A 1 200 ? 63.723 7.866 -72.979 1.00 92.88 200 HIS A CA 1
ATOM 1475 C C . HIS A 1 200 ? 63.331 7.931 -74.468 1.00 92.88 200 HIS A C 1
ATOM 1477 O O . HIS A 1 200 ? 64.192 8.044 -75.343 1.00 92.88 200 HIS A O 1
ATOM 1483 N N . LEU A 1 201 ? 62.031 7.888 -74.781 1.00 92.12 201 LEU A N 1
ATOM 1484 C CA . LEU A 1 201 ? 61.536 8.078 -76.149 1.00 92.12 201 LEU A CA 1
ATOM 1485 C C . LEU A 1 201 ? 61.852 9.481 -76.679 1.00 92.12 201 LEU A C 1
ATOM 1487 O O . LEU A 1 201 ? 62.213 9.632 -77.843 1.00 92.12 201 LEU A O 1
ATOM 1491 N N . THR A 1 202 ? 61.737 10.501 -75.828 1.00 92.19 202 THR A N 1
ATOM 1492 C CA . THR A 1 202 ? 62.064 11.885 -76.194 1.00 92.19 202 THR A CA 1
ATOM 1493 C C . THR A 1 202 ? 63.555 12.033 -76.502 1.00 92.19 202 THR A C 1
ATOM 1495 O O . THR A 1 202 ? 63.909 12.645 -77.508 1.00 92.19 202 THR A O 1
ATOM 1498 N N . ASP A 1 203 ? 64.414 11.426 -75.682 1.00 91.06 203 ASP A N 1
ATOM 1499 C CA . ASP A 1 203 ? 65.871 11.438 -75.846 1.00 91.06 203 ASP A CA 1
ATOM 1500 C C . ASP A 1 203 ? 66.303 10.728 -77.140 1.00 91.06 203 ASP A C 1
ATOM 1502 O O . ASP A 1 203 ? 66.949 11.316 -78.007 1.00 91.06 203 ASP A O 1
ATOM 1506 N N . THR A 1 204 ? 65.821 9.500 -77.355 1.00 91.69 204 THR A N 1
ATOM 1507 C CA . THR A 1 204 ? 66.108 8.721 -78.575 1.00 91.69 204 THR A CA 1
ATOM 1508 C C . THR A 1 204 ? 65.587 9.387 -79.852 1.00 91.69 204 THR A C 1
ATOM 1510 O O . THR A 1 204 ? 66.254 9.344 -80.889 1.00 91.69 204 THR A O 1
ATOM 1513 N N . MET A 1 205 ? 64.418 10.037 -79.807 1.00 88.94 205 MET A N 1
ATOM 1514 C CA . MET A 1 205 ? 63.936 10.852 -80.926 1.00 88.94 205 MET A CA 1
ATOM 1515 C C . MET A 1 205 ? 64.804 12.093 -81.157 1.00 88.94 205 MET A C 1
ATOM 1517 O O . MET A 1 205 ? 65.050 12.447 -82.312 1.00 88.94 205 MET A O 1
ATOM 1521 N N . GLY A 1 206 ? 65.285 12.738 -80.092 1.00 86.69 206 GLY A N 1
ATOM 1522 C CA . GLY A 1 206 ? 66.244 13.839 -80.168 1.00 86.69 206 GLY A CA 1
ATOM 1523 C C . GLY A 1 206 ? 67.525 13.426 -80.893 1.00 86.69 206 GLY A C 1
ATOM 1524 O O . GLY A 1 206 ? 67.898 14.055 -81.885 1.00 86.69 206 GLY A O 1
ATOM 1525 N N . ASP A 1 207 ? 68.131 12.315 -80.476 1.00 84.44 207 ASP A N 1
ATOM 1526 C CA . ASP A 1 207 ? 69.322 11.739 -81.108 1.00 84.44 207 ASP A CA 1
ATOM 1527 C C . ASP A 1 207 ? 69.094 11.375 -82.578 1.00 84.44 207 ASP A C 1
ATOM 1529 O O . ASP A 1 207 ? 69.940 11.650 -83.432 1.00 84.44 207 ASP A O 1
ATOM 1533 N N . PHE A 1 208 ? 67.940 10.789 -82.910 1.00 84.00 208 PHE A N 1
ATOM 1534 C CA . PHE A 1 208 ? 67.590 10.461 -84.292 1.00 84.00 208 PHE A CA 1
ATOM 1535 C C . PHE A 1 208 ? 67.494 11.715 -85.175 1.00 84.00 208 PHE A C 1
ATOM 1537 O O . PHE A 1 208 ? 68.012 11.733 -86.292 1.00 84.00 208 PHE A O 1
ATOM 1544 N N . ILE A 1 209 ? 66.867 12.785 -84.675 1.00 80.94 209 ILE A N 1
ATOM 1545 C CA . ILE A 1 209 ? 66.743 14.057 -85.401 1.00 80.94 209 ILE A CA 1
ATOM 1546 C C . ILE A 1 209 ? 68.109 14.738 -85.572 1.00 80.94 209 ILE A C 1
ATOM 1548 O O . ILE A 1 209 ? 68.355 15.343 -86.618 1.00 80.94 209 ILE A O 1
ATOM 1552 N N . LEU A 1 210 ? 68.993 14.655 -84.572 1.00 74.31 210 LEU A N 1
ATOM 1553 C CA . LEU A 1 210 ? 70.338 15.233 -84.630 1.00 74.31 210 LEU A CA 1
ATOM 1554 C C . LEU A 1 210 ? 71.255 14.460 -85.591 1.00 74.31 210 LEU A C 1
ATOM 1556 O O . LEU A 1 210 ? 71.938 15.080 -86.405 1.00 74.31 210 LEU A O 1
ATOM 1560 N N . ASN A 1 211 ? 71.213 13.125 -85.567 1.00 69.31 211 ASN A N 1
ATOM 1561 C CA . ASN A 1 211 ? 72.006 12.275 -86.460 1.00 69.31 211 ASN A CA 1
ATOM 1562 C C . ASN A 1 211 ? 71.471 12.235 -87.900 1.00 69.31 211 ASN A C 1
ATOM 1564 O O . ASN A 1 211 ? 72.245 12.035 -88.828 1.00 69.31 211 ASN A O 1
ATOM 1568 N N . GLY A 1 212 ? 70.172 12.466 -88.115 1.00 58.88 212 GLY A N 1
ATOM 1569 C CA . GLY A 1 212 ? 69.573 12.564 -89.452 1.00 58.88 212 GLY A CA 1
ATOM 1570 C C . GLY A 1 212 ? 69.830 13.890 -90.185 1.00 58.88 212 GLY A C 1
ATOM 1571 O O . GLY A 1 212 ? 69.361 14.055 -91.310 1.00 58.88 212 GLY A O 1
ATOM 1572 N N . LYS A 1 213 ? 70.522 14.852 -89.553 1.00 55.59 213 LYS A N 1
ATOM 1573 C CA . LYS A 1 213 ? 70.866 16.173 -90.116 1.00 55.59 213 LYS A CA 1
ATOM 1574 C C . LYS A 1 213 ? 72.363 16.370 -90.421 1.00 55.59 213 LYS A C 1
ATOM 1576 O O . LYS A 1 213 ? 72.730 17.476 -90.820 1.00 55.59 213 LYS A O 1
ATOM 1581 N N . SER A 1 214 ? 73.204 15.347 -90.239 1.00 47.25 214 SER A N 1
ATOM 1582 C CA . SER A 1 214 ? 74.564 15.278 -90.820 1.00 47.25 214 SER A CA 1
ATOM 1583 C C . SER A 1 214 ? 74.536 14.580 -92.172 1.00 47.25 214 SER A C 1
ATOM 1585 O O . SER A 1 214 ? 75.356 14.967 -93.031 1.00 47.25 214 SER A O 1
#

Secondary structure (DSSP, 8-state):
-HHHHHHHHHHHHHHHHHHHHHHHHHHHHHHHHHHHHHHHHHHHHHHHHHHHHHHHHHHHHHHHHHHHHHHHHHHHHHHHTGGGGHHHHHHHHHHHHHHHHHHHHHHHHHHHHHHHHHHHHHHHHHHHHHHHHHHHHHHHHHHHHHHHHHHHHHHHHHHHHHHHHHHHHHHHHHHHHHHHHHHHHHHHHHHHHHHHHHHHHHHHHHHHHHHTT-

Mean predicted aligned error: 10.13 Å

Solvent-accessible surface area (backbone atoms only — not comparable to full-atom values): 10890 Å² total; per-residue (Å²): 110,70,68,59,55,52,51,51,52,51,50,55,49,51,53,51,53,49,53,52,53,50,52,54,51,54,52,54,49,53,50,51,45,51,51,35,52,53,48,36,50,53,44,51,53,50,42,54,50,41,52,52,51,45,55,51,39,54,51,49,40,56,50,26,54,51,44,31,52,52,17,49,53,44,32,54,52,16,62,74,49,48,83,82,13,54,69,52,30,55,52,18,51,50,48,30,51,50,20,50,55,51,36,57,52,33,54,53,49,46,56,50,39,53,51,51,43,53,53,36,54,50,49,40,57,50,33,53,53,48,38,54,50,50,53,52,51,46,55,52,49,52,51,52,51,48,57,52,53,52,52,49,50,52,52,51,51,51,52,49,54,53,50,53,51,52,51,53,53,52,51,53,49,52,54,51,50,52,53,49,52,53,49,51,52,50,50,53,52,51,53,50,54,53,48,56,49,51,53,50,52,52,51,54,51,50,51,50,59,57,65,74,72,115

Foldseek 3Di:
DVVLVVVLVVLVVVLVVLVVVLVVVLVVLVVVLVVLVVVLVVLVVVLVVLVVLLVVLVVQLVVLVVQLVVLVVQLVVLVVVPPVSPVSNVVSVVSNVVSVVSNVVSVVSNVVSVVSNVVSVVSSVVSVVVSVVSVVVSVVSSVVSCVVSVVSVVVSVVSVVVSVVVVVVVVVVVVVVVVVVVVVVVVVVVVVVVVVVVVVVVVVVVVVVVVVVD